Protein AF-A0A8T5M086-F1 (afdb_monomer)

Mean predicted aligned error: 4.1 Å

pLDDT: mean 91.55, std 8.74, range [46.62, 98.12]

Radius of gyration: 17.11 Å; Cα contacts (8 Å, |Δi|>4): 278; chains: 1; bounding box: 43×37×46 Å

Sequence (209 aa):
MIREVKPTKDALKTWVTNIVRHSSHFHYFLHNLGYGSRDTEFPHDMVGPGNKLTWENASRFALQYLDPKPDFMTYIFPAVEDHRQQHHHRMWNNPDPAFKTRPVPGATEQDMLGGALDANISLLENRAYQGGNHSYEQVLAVVDTNPAHKQHWMRRVVSDMRVLEQPRLEAITLEHIPNIGFEPEIHSHMITRVKEVVREFQGKGYQII

Foldseek 3Di:
DPPDDWAALVLLQVQLLVVLLLLLQLQQLCFVVVAQPPQPQASPLLGDWLRCLPPQQSGQNSVCVVDVDPVSCVSNVVSVVRNCPGPLNQQAVDADPVDQLATHPPRDPRSLLSNLSSVLSVQCAQDVVNVGHDDLVRQLVVLVVDGNNNNVNNVVNSVSVVVDDRFPSVQGGLVDHDNRHGDVVSVVVSNVSSVVSCVVVVVVVRNSD

Structure (mmCIF, N/CA/C/O backbone):
data_AF-A0A8T5M086-F1
#
_entry.id   AF-A0A8T5M086-F1
#
loop_
_atom_site.group_PDB
_atom_site.id
_atom_site.type_symbol
_atom_site.label_atom_id
_atom_site.label_alt_id
_atom_site.label_comp_id
_atom_site.label_asym_id
_atom_site.label_entity_id
_atom_site.label_seq_id
_atom_site.pdbx_PDB_ins_code
_atom_site.Cartn_x
_atom_site.Cartn_y
_atom_site.Cartn_z
_atom_site.occupancy
_atom_site.B_iso_or_equiv
_atom_site.auth_seq_id
_atom_site.auth_comp_id
_atom_site.auth_asym_id
_atom_site.auth_atom_id
_atom_site.pdbx_PDB_model_num
ATOM 1 N N . MET A 1 1 ? -27.276 19.487 2.779 1.00 46.62 1 MET A N 1
ATOM 2 C CA . MET A 1 1 ? -26.355 19.079 3.862 1.00 46.62 1 MET A CA 1
ATOM 3 C C . MET A 1 1 ? -26.064 17.602 3.692 1.00 46.62 1 MET A C 1
ATOM 5 O O . MET A 1 1 ? -26.997 16.814 3.772 1.00 46.62 1 MET A O 1
ATOM 9 N N . ILE A 1 2 ? -24.819 17.234 3.395 1.00 55.16 2 ILE A N 1
ATOM 10 C CA . ILE A 1 2 ? -24.406 15.826 3.395 1.00 55.16 2 ILE A CA 1
ATOM 11 C C . ILE A 1 2 ? -24.294 15.413 4.864 1.00 55.16 2 ILE A C 1
ATOM 13 O O . ILE A 1 2 ? -23.611 16.080 5.637 1.00 55.16 2 ILE A O 1
ATOM 17 N N . ARG A 1 3 ? -25.026 14.371 5.269 1.00 63.97 3 ARG A N 1
ATOM 18 C CA . ARG A 1 3 ? -24.950 13.821 6.627 1.00 63.97 3 ARG A CA 1
ATOM 19 C C . ARG A 1 3 ? -23.520 1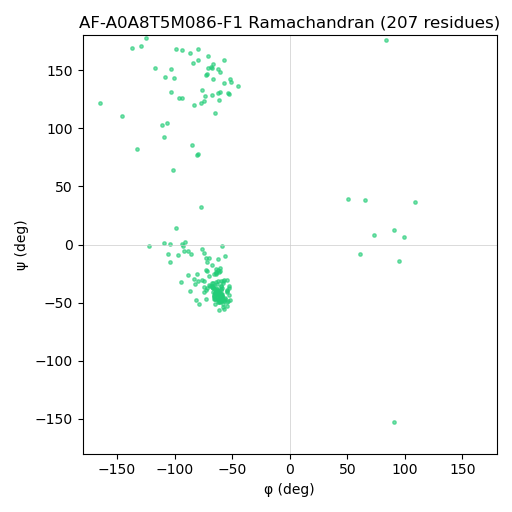3.338 6.871 1.00 63.97 3 ARG A C 1
ATOM 21 O O . ARG A 1 3 ? -22.969 12.636 6.027 1.00 63.97 3 ARG A O 1
ATOM 28 N N . GLU A 1 4 ? -22.929 13.724 7.998 1.00 75.50 4 GLU A N 1
ATOM 29 C CA . GLU A 1 4 ? -21.598 13.258 8.386 1.00 75.50 4 GLU A CA 1
ATOM 30 C C . GLU A 1 4 ? -21.655 11.740 8.626 1.00 75.50 4 GLU A C 1
ATOM 32 O O . GLU A 1 4 ? -22.345 11.271 9.535 1.00 75.50 4 GLU A O 1
ATOM 37 N N . VAL A 1 5 ? -20.979 10.971 7.771 1.00 86.38 5 VAL A N 1
ATOM 38 C CA . VAL A 1 5 ? -20.837 9.518 7.914 1.00 86.38 5 VAL A CA 1
ATOM 39 C C . VAL A 1 5 ? -19.541 9.257 8.670 1.00 86.38 5 VAL A C 1
ATOM 41 O O . VAL A 1 5 ? -18.486 9.753 8.279 1.00 86.38 5 VAL A O 1
ATOM 44 N N . LYS A 1 6 ? -19.621 8.493 9.761 1.00 91.00 6 LYS A N 1
ATOM 45 C CA . LYS A 1 6 ? -18.470 8.139 10.599 1.00 91.00 6 LYS A CA 1
ATOM 46 C C . LYS A 1 6 ? -18.122 6.665 10.414 1.00 91.00 6 LYS A C 1
ATOM 48 O O . LYS A 1 6 ? -19.044 5.859 10.264 1.00 91.00 6 LYS A O 1
ATOM 53 N N . PRO A 1 7 ? -16.831 6.297 10.434 1.00 93.31 7 PRO A N 1
ATOM 54 C CA . PRO A 1 7 ? -16.444 4.897 10.392 1.00 93.31 7 PRO A CA 1
ATOM 55 C C . PRO A 1 7 ? -16.893 4.185 11.670 1.00 93.31 7 PRO A C 1
ATOM 57 O O . PRO A 1 7 ? -17.052 4.802 12.721 1.00 93.31 7 PRO A O 1
ATOM 60 N N . THR A 1 8 ? -17.075 2.871 11.599 1.00 95.19 8 THR A N 1
ATOM 61 C CA . THR A 1 8 ? -17.226 2.034 12.794 1.00 95.19 8 THR A CA 1
ATOM 62 C C . THR A 1 8 ? -15.851 1.608 13.311 1.00 95.19 8 THR A C 1
ATOM 64 O O . THR A 1 8 ? -14.846 1.682 12.598 1.00 95.19 8 THR A O 1
ATOM 67 N N . LYS A 1 9 ? -15.803 1.109 14.552 1.00 96.44 9 LYS A N 1
ATOM 68 C CA . LYS A 1 9 ? -14.609 0.460 15.115 1.00 96.44 9 LYS A CA 1
ATOM 69 C C . LYS A 1 9 ? -14.087 -0.648 14.193 1.00 96.44 9 LYS A C 1
ATOM 71 O O . LYS A 1 9 ? -12.896 -0.677 13.900 1.00 96.44 9 LYS A O 1
ATOM 76 N N . ASP A 1 10 ? -14.970 -1.520 13.714 1.00 96.25 10 ASP A N 1
ATOM 77 C CA . ASP A 1 10 ? -14.581 -2.673 12.895 1.00 96.25 10 ASP A CA 1
ATOM 78 C C . ASP A 1 10 ? -14.084 -2.254 11.511 1.00 96.25 10 ASP A C 1
ATOM 80 O O . ASP A 1 10 ? -13.119 -2.824 11.001 1.00 96.25 10 ASP A O 1
ATOM 84 N N . ALA A 1 11 ? -14.671 -1.205 10.931 1.00 94.75 11 ALA A N 1
ATOM 85 C CA . ALA A 1 11 ? -14.207 -0.629 9.676 1.00 94.75 11 ALA A CA 1
ATOM 86 C C . ALA A 1 11 ? -12.796 -0.031 9.808 1.00 94.75 11 ALA A C 1
ATOM 88 O O . ALA A 1 11 ? -11.944 -0.268 8.951 1.00 94.75 11 ALA A O 1
ATOM 89 N N . LEU A 1 12 ? -12.514 0.691 10.901 1.00 96.88 12 LEU A N 1
ATOM 90 C CA . LEU A 1 12 ? -11.166 1.193 11.194 1.00 96.88 12 LEU A CA 1
ATOM 91 C C . LEU A 1 12 ? -10.183 0.051 11.458 1.00 96.88 12 LEU A C 1
ATOM 93 O O . LEU A 1 12 ? -9.093 0.057 10.893 1.00 96.88 12 LEU A O 1
ATOM 97 N N . LYS A 1 13 ? -10.563 -0.948 12.265 1.00 97.50 13 LYS A N 1
ATOM 98 C CA . LYS A 1 13 ? -9.731 -2.134 12.522 1.00 97.50 13 LYS A CA 1
ATOM 99 C C . LYS A 1 13 ? -9.362 -2.835 11.214 1.00 97.50 13 LYS A C 1
ATOM 101 O O . LYS A 1 13 ? -8.192 -3.150 10.995 1.00 97.50 13 LYS A O 1
ATOM 106 N N . THR A 1 14 ? -10.344 -3.032 10.338 1.00 95.31 14 THR A N 1
ATOM 107 C CA . THR A 1 14 ? -10.159 -3.645 9.016 1.00 95.31 14 THR A CA 1
ATOM 108 C C . THR A 1 14 ? -9.231 -2.803 8.147 1.00 95.31 14 THR A C 1
ATOM 110 O O . THR A 1 14 ? -8.278 -3.338 7.587 1.00 95.31 14 THR A O 1
ATOM 113 N N . TRP A 1 15 ? -9.446 -1.483 8.089 1.00 95.56 15 TRP A N 1
ATOM 114 C CA . TRP A 1 15 ? -8.575 -0.574 7.345 1.00 95.56 15 TRP A CA 1
ATOM 115 C C . TRP A 1 15 ? -7.121 -0.655 7.815 1.00 95.56 15 TRP A C 1
ATOM 117 O O . TRP A 1 15 ? -6.245 -0.956 7.010 1.00 95.56 15 TRP A O 1
ATOM 127 N N . VAL A 1 16 ? -6.863 -0.456 9.113 1.00 97.62 16 VAL A N 1
ATOM 128 C CA . VAL A 1 16 ? -5.496 -0.471 9.658 1.00 97.62 16 VAL A CA 1
ATOM 129 C C . VAL A 1 16 ? -4.841 -1.833 9.424 1.00 97.62 16 VAL A C 1
ATOM 131 O O . VAL A 1 16 ? -3.698 -1.882 8.983 1.00 97.62 16 VAL A O 1
ATOM 134 N N . THR A 1 17 ? -5.567 -2.936 9.630 1.00 97.50 17 THR A N 1
ATOM 135 C CA . THR A 1 17 ? -5.039 -4.289 9.374 1.00 97.50 17 THR A CA 1
ATOM 136 C C . THR A 1 17 ? -4.626 -4.459 7.912 1.00 97.50 17 THR A C 1
ATOM 138 O O . THR A 1 17 ? -3.545 -4.978 7.636 1.00 97.50 17 THR A O 1
ATOM 141 N N . ASN A 1 18 ? -5.453 -3.993 6.973 1.00 95.88 18 ASN A N 1
ATOM 142 C CA . ASN A 1 18 ? -5.162 -4.098 5.546 1.00 95.88 18 ASN A CA 1
ATOM 143 C C . ASN A 1 18 ? -3.962 -3.236 5.137 1.00 95.88 18 ASN A C 1
ATOM 145 O O . ASN A 1 18 ? -3.148 -3.699 4.346 1.00 95.88 18 ASN A O 1
ATOM 149 N N . ILE A 1 19 ? -3.788 -2.044 5.716 1.00 97.00 19 ILE A N 1
ATOM 150 C CA . ILE A 1 19 ? -2.598 -1.218 5.454 1.00 97.00 19 ILE A CA 1
ATOM 151 C C . ILE A 1 19 ? -1.327 -1.860 6.005 1.00 97.00 19 ILE A C 1
ATOM 153 O O . ILE A 1 19 ? -0.309 -1.865 5.320 1.00 97.00 19 ILE A O 1
ATOM 157 N N . VAL A 1 20 ? -1.374 -2.454 7.200 1.00 97.75 20 VAL A N 1
ATOM 158 C CA . VAL A 1 20 ? -0.215 -3.171 7.754 1.00 97.75 20 VAL A CA 1
ATOM 159 C C . VAL A 1 20 ? 0.151 -4.361 6.869 1.00 97.75 20 VAL A C 1
ATOM 161 O O . VAL A 1 20 ? 1.321 -4.523 6.536 1.00 97.75 20 VAL A O 1
ATOM 164 N N . ARG A 1 21 ? -0.835 -5.160 6.441 1.00 97.44 21 ARG A N 1
ATOM 165 C CA . ARG A 1 21 ? -0.612 -6.284 5.517 1.00 97.44 21 ARG A CA 1
ATOM 166 C C . ARG A 1 21 ? -0.000 -5.825 4.205 1.00 97.44 21 ARG A C 1
ATOM 168 O O . ARG A 1 21 ? 0.998 -6.396 3.787 1.00 97.44 21 ARG A O 1
ATOM 175 N N . HIS A 1 22 ? -0.560 -4.776 3.616 1.00 96.81 22 HIS A N 1
ATOM 176 C CA . HIS A 1 22 ? -0.083 -4.225 2.360 1.00 96.81 22 HIS A CA 1
ATOM 177 C C . HIS A 1 22 ? 1.351 -3.710 2.458 1.00 96.81 22 HIS A C 1
ATOM 179 O O . HIS A 1 22 ? 2.213 -4.099 1.676 1.00 96.81 22 HIS A O 1
ATOM 185 N N . SER A 1 23 ? 1.636 -2.904 3.479 1.00 97.00 23 SER A N 1
ATOM 186 C CA . SER A 1 23 ? 2.976 -2.374 3.723 1.00 97.00 23 SER A CA 1
ATOM 187 C C . SER A 1 23 ? 3.981 -3.500 4.014 1.00 97.00 23 SER A C 1
ATOM 189 O O . SER A 1 23 ? 5.090 -3.487 3.491 1.00 97.00 23 SER A O 1
ATOM 191 N N . SER A 1 24 ? 3.584 -4.544 4.754 1.00 97.56 24 SER A N 1
ATOM 192 C CA . SER A 1 24 ? 4.419 -5.736 4.967 1.00 97.56 24 SER A CA 1
ATOM 193 C C . SER A 1 24 ? 4.668 -6.515 3.671 1.00 97.56 24 SER A C 1
ATOM 195 O O . SER A 1 24 ? 5.794 -6.944 3.433 1.00 97.56 24 SER A O 1
ATOM 197 N N . HIS A 1 25 ? 3.651 -6.688 2.819 1.00 97.12 25 HIS A N 1
ATOM 198 C CA . HIS A 1 25 ? 3.780 -7.368 1.524 1.00 97.12 25 HIS A CA 1
ATOM 199 C C . HIS A 1 25 ? 4.713 -6.603 0.587 1.00 97.12 25 HIS A C 1
ATOM 201 O O . HIS A 1 25 ? 5.583 -7.205 -0.043 1.00 97.12 25 HIS A O 1
ATOM 207 N N . PHE A 1 26 ? 4.572 -5.276 0.560 1.00 96.50 26 PHE A N 1
ATOM 208 C CA . PHE A 1 26 ? 5.444 -4.372 -0.179 1.00 96.50 26 PHE A CA 1
ATOM 209 C C . PHE A 1 26 ? 6.892 -4.519 0.268 1.00 96.50 26 PHE A C 1
ATOM 211 O O . PHE A 1 26 ? 7.750 -4.825 -0.555 1.00 96.50 26 PHE A O 1
ATOM 218 N N . HIS A 1 27 ? 7.156 -4.404 1.569 1.00 96.19 27 HIS A N 1
ATOM 219 C CA . HIS A 1 27 ? 8.508 -4.505 2.121 1.00 96.19 27 HIS A CA 1
ATOM 220 C C . HIS A 1 27 ? 9.141 -5.881 1.965 1.00 96.19 27 HIS A C 1
ATOM 222 O O . HIS A 1 27 ? 10.334 -5.968 1.688 1.00 96.19 27 HIS A O 1
ATOM 228 N N . TYR A 1 28 ? 8.352 -6.954 2.064 1.00 97.19 28 TYR A N 1
ATOM 229 C CA . TYR A 1 28 ? 8.823 -8.301 1.752 1.00 97.19 28 TYR A CA 1
ATOM 230 C C . TYR A 1 28 ? 9.421 -8.365 0.343 1.00 97.19 28 TYR A C 1
ATOM 232 O O . TYR A 1 28 ? 10.565 -8.786 0.171 1.00 97.19 28 TYR A O 1
ATOM 240 N N . PHE A 1 29 ? 8.686 -7.912 -0.672 1.00 97.19 29 PHE A N 1
ATOM 241 C CA . PHE A 1 29 ? 9.194 -7.945 -2.040 1.00 97.19 29 PHE A CA 1
ATOM 242 C C . PHE A 1 29 ? 10.282 -6.917 -2.303 1.00 97.19 29 PHE A C 1
ATOM 244 O O . PHE A 1 29 ? 11.243 -7.232 -2.997 1.00 97.19 29 PHE A O 1
ATOM 251 N N . LEU A 1 30 ? 10.152 -5.715 -1.745 1.00 95.12 30 LEU A N 1
ATOM 252 C CA . LEU A 1 30 ? 11.140 -4.654 -1.881 1.00 95.12 30 LEU A CA 1
ATOM 253 C C . LEU A 1 30 ? 12.526 -5.151 -1.450 1.00 95.12 30 LEU A C 1
ATOM 255 O O . LEU A 1 30 ? 13.486 -5.038 -2.213 1.00 95.12 30 LEU A O 1
ATOM 259 N N . HIS A 1 31 ? 12.582 -5.781 -0.272 1.00 94.81 31 HIS A N 1
ATOM 260 C CA . HIS A 1 31 ? 13.779 -6.393 0.290 1.00 94.81 31 HIS A CA 1
ATOM 261 C C . HIS A 1 31 ? 14.317 -7.521 -0.597 1.00 94.81 31 HIS A C 1
ATOM 263 O O . HIS A 1 31 ? 15.466 -7.483 -1.037 1.00 94.81 31 HIS A O 1
ATOM 269 N N . ASN A 1 32 ? 13.479 -8.519 -0.896 1.00 96.56 32 ASN A N 1
ATOM 270 C CA . ASN A 1 32 ? 13.921 -9.743 -1.571 1.00 96.56 32 ASN A CA 1
ATOM 271 C C . ASN A 1 32 ? 14.258 -9.538 -3.060 1.00 96.56 32 ASN A C 1
ATOM 273 O O . ASN A 1 32 ? 15.026 -10.317 -3.622 1.00 96.56 32 ASN A O 1
ATOM 277 N N . LEU A 1 33 ? 13.716 -8.498 -3.701 1.00 95.94 33 LEU A N 1
ATOM 278 C CA . LEU A 1 33 ? 14.007 -8.143 -5.095 1.00 95.94 33 LEU A CA 1
ATOM 279 C C . LEU A 1 33 ? 15.075 -7.047 -5.234 1.00 95.94 33 LEU A C 1
ATOM 281 O O . LEU A 1 33 ? 15.534 -6.784 -6.346 1.00 95.94 33 LEU A O 1
ATOM 285 N N . GLY A 1 34 ? 15.485 -6.406 -4.134 1.00 93.19 34 GLY A N 1
ATOM 286 C CA . GLY A 1 34 ? 16.456 -5.309 -4.158 1.00 93.19 34 GLY A CA 1
ATOM 287 C C . GLY A 1 34 ? 15.939 -4.062 -4.885 1.00 93.19 34 GLY A C 1
ATOM 288 O O . GLY A 1 34 ? 16.681 -3.417 -5.630 1.00 93.19 34 GLY A O 1
ATOM 289 N N . TYR A 1 35 ? 14.654 -3.749 -4.717 1.00 92.56 35 TYR A N 1
ATOM 290 C CA . TYR A 1 35 ? 13.988 -2.612 -5.355 1.00 92.56 35 TYR A CA 1
ATOM 291 C C . TYR A 1 35 ? 13.869 -1.401 -4.420 1.00 92.56 35 TYR A C 1
ATOM 293 O O . TYR A 1 35 ? 14.083 -1.496 -3.218 1.00 92.56 35 TYR A O 1
ATOM 301 N N . GLY A 1 36 ? 13.503 -0.250 -4.994 1.00 72.06 36 GLY A N 1
ATOM 302 C CA . GLY A 1 36 ? 13.046 0.963 -4.311 1.00 72.06 36 GLY A CA 1
ATOM 303 C C . GLY A 1 36 ? 13.942 1.459 -3.179 1.00 72.06 36 GLY A C 1
ATOM 304 O O . GLY A 1 36 ? 13.451 2.014 -2.202 1.00 72.06 36 GLY A O 1
ATOM 305 N N . SER A 1 37 ? 15.263 1.374 -3.359 1.00 75.12 37 SER A N 1
ATOM 306 C CA . SER A 1 37 ? 16.284 1.906 -2.437 1.00 75.12 37 SER A CA 1
ATOM 307 C C . SER A 1 37 ? 16.203 3.420 -2.169 1.00 75.12 37 SER A C 1
ATOM 309 O O . SER A 1 37 ? 17.022 3.970 -1.435 1.00 75.12 37 SER A O 1
ATOM 311 N N . ARG A 1 38 ? 15.248 4.110 -2.800 1.00 71.19 38 ARG A N 1
ATOM 312 C CA . ARG A 1 38 ? 15.038 5.557 -2.745 1.00 71.19 38 ARG A CA 1
ATOM 313 C C . ARG A 1 38 ? 13.662 5.970 -2.248 1.00 71.19 38 ARG A C 1
ATOM 315 O O . ARG A 1 38 ? 13.415 7.173 -2.193 1.00 71.19 38 ARG A O 1
ATOM 322 N N . ASP A 1 39 ? 12.777 5.030 -1.929 1.00 72.00 39 ASP A N 1
ATOM 323 C CA . ASP A 1 39 ? 11.556 5.424 -1.241 1.00 72.00 39 ASP A CA 1
ATOM 324 C C . ASP A 1 39 ? 11.961 6.039 0.110 1.00 72.00 39 ASP A C 1
ATOM 326 O O . ASP A 1 39 ? 12.851 5.553 0.797 1.00 72.00 39 ASP A O 1
ATOM 330 N N . THR A 1 40 ? 11.435 7.216 0.421 1.00 78.38 40 THR A N 1
ATOM 331 C CA . THR A 1 40 ? 11.769 7.947 1.652 1.00 78.38 40 THR A CA 1
ATOM 332 C C . THR A 1 40 ? 10.638 7.871 2.668 1.00 78.38 40 THR A C 1
ATOM 334 O O . THR A 1 40 ? 10.791 8.325 3.800 1.00 78.38 40 THR A O 1
ATOM 337 N N . GLU A 1 41 ? 9.487 7.328 2.272 1.00 86.56 41 GLU A N 1
ATOM 338 C CA . GLU A 1 41 ? 8.256 7.299 3.054 1.00 86.56 41 GLU A CA 1
ATOM 339 C C . GLU A 1 41 ? 8.082 5.912 3.690 1.00 86.56 41 GLU A C 1
ATOM 341 O O . GLU A 1 41 ? 7.142 5.176 3.404 1.00 86.56 41 GLU A O 1
ATOM 346 N N . PHE A 1 42 ? 9.013 5.559 4.586 1.00 85.69 42 PHE A N 1
ATOM 347 C CA . PHE A 1 42 ? 9.059 4.247 5.233 1.00 85.69 42 PHE A CA 1
ATOM 348 C C . PHE A 1 42 ? 8.547 4.223 6.684 1.00 85.69 42 PHE A C 1
ATOM 350 O O . PHE A 1 42 ? 9.029 4.997 7.514 1.00 85.69 42 PHE A O 1
ATOM 357 N N . PRO A 1 43 ? 7.659 3.276 7.047 1.00 93.06 43 PRO A N 1
ATOM 358 C CA . PRO A 1 43 ? 7.119 2.205 6.199 1.00 93.06 43 PRO A CA 1
ATOM 359 C C . PRO A 1 43 ? 6.103 2.690 5.148 1.00 93.06 43 PRO A C 1
ATOM 361 O O . PRO A 1 43 ? 5.319 3.595 5.444 1.00 93.06 43 PRO A O 1
ATOM 364 N N . HIS A 1 44 ? 6.096 2.045 3.966 1.00 94.81 44 HIS A N 1
ATOM 365 C CA . HIS A 1 44 ? 5.202 2.344 2.835 1.00 94.81 44 HIS A CA 1
ATOM 366 C C . HIS A 1 44 ? 3.762 2.542 3.302 1.00 94.81 44 HIS A C 1
ATOM 368 O O . HIS A 1 44 ? 3.287 1.779 4.147 1.00 94.81 44 HIS A O 1
ATOM 374 N N . ASP A 1 45 ? 3.089 3.568 2.779 1.00 94.69 45 ASP A N 1
ATOM 375 C CA . ASP A 1 45 ? 1.730 4.010 3.131 1.00 94.69 45 ASP A CA 1
ATOM 376 C C . ASP A 1 45 ? 1.475 4.452 4.586 1.00 94.69 45 ASP A C 1
ATOM 378 O O . ASP A 1 45 ? 0.390 4.962 4.888 1.00 94.69 45 ASP A O 1
ATOM 382 N N . MET A 1 46 ? 2.423 4.277 5.509 1.00 96.31 46 MET A N 1
ATOM 383 C CA . MET A 1 46 ? 2.199 4.468 6.951 1.00 96.31 46 MET A CA 1
ATOM 384 C C . MET A 1 46 ? 2.777 5.774 7.504 1.00 96.31 46 MET A C 1
ATOM 386 O O . MET A 1 46 ? 2.414 6.183 8.614 1.00 96.31 46 MET A O 1
ATOM 390 N N . VAL A 1 47 ? 3.661 6.427 6.746 1.00 93.81 47 VAL A N 1
ATOM 391 C CA . VAL A 1 47 ? 4.344 7.672 7.124 1.00 93.81 47 VAL A CA 1
ATOM 392 C C . VAL A 1 47 ? 4.395 8.670 5.967 1.00 93.81 47 VAL A C 1
ATOM 394 O O . VAL A 1 47 ? 4.097 8.339 4.823 1.00 93.81 47 VAL A O 1
ATOM 397 N N . GLY A 1 48 ? 4.797 9.901 6.278 1.00 91.62 48 GLY A N 1
ATOM 398 C CA . GLY A 1 48 ? 4.911 10.981 5.302 1.00 91.62 48 GLY A CA 1
ATOM 399 C C . GLY A 1 48 ? 3.583 11.700 5.029 1.00 91.62 48 GLY A C 1
ATOM 400 O O . GLY A 1 48 ? 2.539 11.341 5.594 1.00 91.62 48 GLY A O 1
ATOM 401 N N . PRO A 1 49 ? 3.617 12.759 4.204 1.00 91.12 49 PRO A N 1
ATOM 402 C CA . PRO A 1 49 ? 2.417 13.453 3.747 1.00 91.12 49 PRO A CA 1
ATOM 403 C C . PRO A 1 49 ? 1.460 12.482 3.048 1.00 91.12 49 PRO A C 1
ATOM 405 O O . PRO A 1 49 ? 1.901 11.609 2.309 1.00 91.12 49 PRO A O 1
ATOM 408 N N . GLY A 1 50 ? 0.154 12.602 3.285 1.00 91.94 50 GLY A N 1
ATOM 409 C CA . GLY A 1 50 ? -0.819 11.727 2.628 1.00 91.94 50 GLY A CA 1
ATOM 410 C C . GLY A 1 50 ? -0.858 10.280 3.129 1.00 91.94 50 GLY A C 1
ATOM 411 O O . GLY A 1 50 ? -1.540 9.453 2.526 1.00 91.94 50 GLY A O 1
ATOM 412 N N . ASN A 1 51 ? -0.156 9.930 4.214 1.00 95.00 51 ASN A N 1
ATOM 413 C CA . ASN A 1 51 ? -0.165 8.544 4.688 1.00 95.00 51 ASN A CA 1
ATOM 414 C C . ASN A 1 51 ? -1.575 8.069 5.072 1.00 95.00 51 ASN A C 1
ATOM 416 O O . ASN A 1 51 ? -2.419 8.834 5.552 1.00 95.00 51 ASN A O 1
ATOM 420 N N . LYS A 1 52 ? -1.825 6.775 4.879 1.00 96.25 52 LYS A N 1
ATOM 421 C CA . LYS A 1 52 ? -3.147 6.148 5.019 1.00 96.25 52 LYS A CA 1
ATOM 422 C C . LYS A 1 52 ? -3.604 5.975 6.467 1.00 96.25 52 LYS A C 1
ATOM 424 O O . LYS A 1 52 ? -4.743 5.557 6.690 1.00 96.25 52 LYS A O 1
ATOM 429 N N . LEU A 1 53 ? -2.726 6.251 7.433 1.00 97.06 53 LEU A N 1
ATOM 430 C CA . LEU A 1 53 ? -2.948 5.999 8.855 1.00 97.06 53 LEU A CA 1
ATOM 431 C C . LEU A 1 53 ? -3.144 7.267 9.695 1.00 97.06 53 LEU A C 1
ATOM 433 O O . LEU A 1 53 ? -3.341 7.148 10.902 1.00 97.06 53 LEU A O 1
ATOM 437 N N . THR A 1 54 ? -3.130 8.464 9.099 1.00 96.31 54 THR A N 1
ATOM 438 C CA . THR A 1 54 ? -3.640 9.661 9.789 1.00 96.31 54 THR A CA 1
ATOM 439 C C . THR A 1 54 ? -5.122 9.489 10.101 1.00 96.31 54 THR A C 1
ATOM 441 O O . THR A 1 54 ? -5.840 8.811 9.357 1.00 96.31 54 THR A O 1
ATOM 444 N N . TRP A 1 55 ? -5.613 10.113 11.174 1.00 96.25 55 TRP A N 1
ATOM 445 C CA . TRP A 1 55 ? -7.045 10.110 11.469 1.00 96.25 55 TRP A CA 1
ATOM 446 C C . TRP A 1 55 ? -7.886 10.585 10.273 1.00 96.25 55 TRP A C 1
ATOM 448 O O . TRP A 1 55 ? -8.896 9.962 9.934 1.00 96.25 55 TRP A O 1
ATOM 458 N N . GLU A 1 56 ? -7.464 11.654 9.597 1.00 94.81 56 GLU A N 1
ATOM 459 C CA . GLU A 1 56 ? -8.172 12.254 8.463 1.00 94.81 56 GLU A CA 1
ATOM 460 C C . GLU A 1 56 ? -8.332 11.271 7.297 1.00 94.81 56 GLU A C 1
ATOM 462 O O . GLU A 1 56 ? -9.426 11.157 6.736 1.00 94.81 56 GLU A O 1
ATOM 467 N N . ASN A 1 57 ? -7.276 10.528 6.960 1.00 95.88 57 ASN A N 1
ATOM 468 C CA . ASN A 1 57 ? -7.311 9.581 5.850 1.00 95.88 57 ASN A CA 1
ATOM 469 C C . ASN A 1 57 ? -7.947 8.257 6.259 1.00 95.88 57 ASN A C 1
ATOM 471 O O . ASN A 1 57 ? -8.853 7.777 5.577 1.00 95.88 57 ASN A O 1
ATOM 475 N N . ALA A 1 58 ? -7.544 7.686 7.393 1.00 96.56 58 ALA A N 1
ATOM 476 C CA . ALA A 1 58 ? -8.054 6.403 7.858 1.00 96.56 58 ALA A CA 1
ATOM 477 C C . ALA A 1 58 ? -9.562 6.438 8.124 1.00 96.56 58 ALA A C 1
ATOM 479 O O . ALA A 1 58 ? -10.270 5.504 7.745 1.00 96.56 58 ALA A O 1
ATOM 480 N N . SER A 1 59 ? -10.077 7.520 8.721 1.00 95.00 59 SER A N 1
ATOM 481 C CA . SER A 1 59 ? -11.513 7.645 8.998 1.00 95.00 59 SER A CA 1
ATOM 482 C C . SER A 1 59 ? -12.362 7.681 7.731 1.00 95.00 59 SER A C 1
ATOM 484 O O . SER A 1 59 ? -13.472 7.152 7.741 1.00 95.00 59 SER A O 1
ATOM 486 N N . ARG A 1 60 ? -11.831 8.241 6.637 1.00 92.88 60 ARG A N 1
ATOM 487 C CA . ARG A 1 60 ? -12.478 8.270 5.320 1.00 92.88 60 ARG A CA 1
ATOM 488 C C . ARG A 1 60 ? -12.336 6.942 4.599 1.00 92.88 60 ARG A C 1
ATOM 490 O O . ARG A 1 60 ? -13.337 6.375 4.181 1.00 92.88 60 ARG A O 1
ATOM 497 N N . PHE A 1 61 ? -11.121 6.413 4.491 1.00 92.62 61 PHE A N 1
ATOM 498 C CA . PHE A 1 61 ? -10.882 5.141 3.815 1.00 92.62 61 PHE A CA 1
ATOM 499 C C . PHE A 1 61 ? -11.637 3.979 4.462 1.00 92.62 61 PHE A C 1
ATOM 501 O O . PHE A 1 61 ? -12.133 3.111 3.746 1.00 92.62 61 PHE A O 1
ATOM 508 N N . ALA A 1 62 ? -11.786 3.970 5.788 1.00 93.38 62 ALA A N 1
ATOM 509 C CA . ALA A 1 62 ? -12.562 2.955 6.490 1.00 93.38 62 ALA A CA 1
ATOM 510 C C . ALA A 1 62 ? -14.048 2.937 6.082 1.00 93.38 62 ALA A C 1
ATOM 512 O O . ALA A 1 62 ? -14.688 1.892 6.178 1.00 93.38 62 ALA A O 1
ATOM 513 N N . LEU A 1 63 ? -14.607 4.040 5.569 1.00 90.75 63 LEU A N 1
ATOM 514 C CA . LEU A 1 63 ? -16.013 4.094 5.146 1.00 90.75 63 LEU A CA 1
ATOM 515 C C . LEU A 1 63 ? -16.340 3.100 4.025 1.00 90.75 63 LEU A C 1
ATOM 517 O O . LEU A 1 63 ? -17.493 2.689 3.915 1.00 90.75 63 LEU A O 1
ATOM 521 N N . GLN A 1 64 ? -15.342 2.653 3.253 1.00 86.75 64 GLN A N 1
ATOM 522 C CA . GLN A 1 64 ? -15.534 1.640 2.210 1.00 86.75 64 GLN A CA 1
ATOM 523 C C . GLN A 1 64 ? -16.048 0.290 2.751 1.00 86.75 64 GLN A C 1
ATOM 525 O O . GLN A 1 64 ? -16.596 -0.501 1.990 1.00 86.75 64 GLN A O 1
ATOM 530 N N . TYR A 1 65 ? -15.884 0.024 4.053 1.00 88.31 65 TYR A N 1
ATOM 531 C CA . TYR A 1 65 ? -16.323 -1.218 4.700 1.00 88.31 65 TYR A CA 1
ATOM 532 C C . TYR A 1 65 ? -17.732 -1.139 5.307 1.00 88.31 65 TYR A C 1
ATOM 534 O O . TYR A 1 65 ? -18.192 -2.121 5.883 1.00 88.31 65 TYR A O 1
ATOM 542 N N . LEU A 1 66 ? -18.416 0.009 5.228 1.00 84.69 66 LEU A N 1
ATOM 543 C CA . LEU A 1 66 ? -19.754 0.173 5.808 1.00 84.69 66 LEU A CA 1
ATOM 544 C C . LEU A 1 66 ? -20.878 -0.267 4.861 1.00 84.69 66 LEU A C 1
ATOM 546 O O . LEU A 1 66 ? -21.853 -0.854 5.322 1.00 84.69 66 LEU A O 1
ATOM 550 N N . ASP A 1 67 ? -20.759 0.028 3.563 1.00 71.12 67 ASP A N 1
ATOM 551 C CA . ASP A 1 67 ? -21.715 -0.359 2.515 1.00 71.12 67 ASP A CA 1
ATOM 552 C C . ASP A 1 67 ? -21.033 -0.158 1.137 1.00 71.12 67 ASP A C 1
ATOM 554 O O . ASP A 1 67 ? -20.579 0.948 0.851 1.00 71.12 67 ASP A O 1
ATOM 558 N N . PRO A 1 68 ? -20.895 -1.176 0.270 1.00 60.19 68 PRO A N 1
ATOM 559 C CA . PRO A 1 68 ? -20.094 -1.101 -0.962 1.00 60.19 68 PRO A CA 1
ATOM 560 C C . PRO A 1 68 ? -20.777 -0.338 -2.118 1.00 60.19 68 PRO A C 1
ATOM 562 O O . PRO A 1 68 ? -20.597 -0.677 -3.289 1.00 60.19 68 PRO A O 1
ATOM 565 N N . LYS A 1 69 ? -21.597 0.683 -1.836 1.00 63.34 69 LYS A N 1
ATOM 566 C CA . LYS A 1 69 ? -22.331 1.408 -2.888 1.00 63.34 69 LYS A CA 1
ATOM 567 C C . LYS A 1 69 ? -21.401 2.301 -3.730 1.00 63.34 69 LYS A C 1
ATOM 569 O O . LYS A 1 69 ? -20.478 2.902 -3.182 1.00 63.34 69 LYS A O 1
ATOM 574 N N . PRO A 1 70 ? -21.681 2.484 -5.035 1.00 58.12 70 PRO A N 1
ATOM 575 C CA . PRO A 1 70 ? -20.866 3.317 -5.931 1.00 58.12 70 PRO A CA 1
ATOM 576 C C . PRO A 1 70 ? -20.639 4.761 -5.446 1.00 58.12 70 PRO A C 1
ATOM 578 O O . PRO A 1 70 ? -19.576 5.337 -5.677 1.00 58.12 70 PRO A O 1
ATOM 581 N N . ASP A 1 71 ? -21.597 5.327 -4.707 1.00 65.38 71 ASP A N 1
ATOM 582 C CA . ASP A 1 71 ? -21.537 6.711 -4.218 1.00 65.38 71 ASP A CA 1
ATOM 583 C C . ASP A 1 71 ? -20.530 6.919 -3.069 1.00 65.38 71 ASP A C 1
ATOM 585 O O . ASP A 1 71 ? -20.182 8.062 -2.754 1.00 65.38 71 ASP A O 1
ATOM 589 N N . PHE A 1 72 ? -19.993 5.842 -2.472 1.00 68.50 72 PHE A N 1
ATOM 590 C CA . PHE A 1 72 ? -18.978 5.936 -1.414 1.00 68.50 72 PHE A CA 1
ATOM 591 C C . PHE A 1 72 ? -17.665 6.554 -1.887 1.00 68.50 72 PHE A C 1
ATOM 593 O O . PHE A 1 72 ? -16.931 7.124 -1.074 1.00 68.50 72 PHE A O 1
ATOM 600 N N . MET A 1 73 ? -17.410 6.535 -3.200 1.00 74.19 73 MET A N 1
ATOM 601 C CA . MET A 1 73 ? -16.264 7.216 -3.797 1.00 74.19 73 MET A CA 1
ATOM 602 C C . MET A 1 73 ? -16.197 8.686 -3.377 1.00 74.19 73 MET A C 1
ATOM 604 O O . MET A 1 73 ? -15.118 9.180 -3.077 1.00 74.19 73 MET A O 1
ATOM 608 N N . THR A 1 74 ? -17.338 9.369 -3.256 1.00 83.00 74 THR A N 1
ATOM 609 C CA . THR A 1 74 ? -17.384 10.785 -2.852 1.00 83.00 74 THR A CA 1
ATOM 610 C C . THR A 1 74 ? -16.831 11.044 -1.447 1.00 83.00 74 THR A C 1
ATOM 612 O O . THR A 1 74 ? -16.231 12.092 -1.213 1.00 83.00 74 THR A O 1
ATOM 615 N N . TYR A 1 75 ? -16.971 10.086 -0.525 1.00 83.62 75 TYR A N 1
ATOM 616 C CA . TYR A 1 75 ? -16.471 10.204 0.847 1.00 83.62 75 TYR A CA 1
ATOM 617 C C . TYR A 1 75 ? -14.985 9.857 0.967 1.00 83.62 75 TYR A C 1
ATOM 619 O O . TYR A 1 75 ? -14.280 10.454 1.783 1.00 83.62 75 TYR A O 1
ATOM 627 N N . ILE A 1 76 ? -14.503 8.907 0.160 1.00 87.44 76 ILE A N 1
ATOM 628 C CA . ILE A 1 76 ? -13.107 8.449 0.217 1.00 87.44 76 ILE A CA 1
ATOM 629 C C . ILE A 1 76 ? -12.181 9.277 -0.678 1.00 87.44 76 ILE A C 1
ATOM 631 O O . ILE A 1 76 ? -10.993 9.382 -0.384 1.00 87.44 76 ILE A O 1
ATOM 635 N N . PHE A 1 77 ? -12.706 9.882 -1.750 1.00 88.81 77 PHE A N 1
ATOM 636 C CA . PHE A 1 77 ? -11.909 10.569 -2.769 1.00 88.81 77 PHE A CA 1
ATOM 637 C C . PHE A 1 77 ? -10.969 11.639 -2.198 1.00 88.81 77 PHE A C 1
ATOM 639 O O . PHE A 1 77 ? -9.807 11.653 -2.591 1.00 88.81 77 PHE A O 1
ATOM 646 N N . PRO A 1 78 ? -11.370 12.466 -1.215 1.00 91.50 78 PRO A N 1
ATOM 647 C CA . PRO A 1 78 ? -10.437 13.407 -0.604 1.00 91.50 78 PRO A CA 1
ATOM 648 C C . PRO A 1 78 ? -9.210 12.745 0.046 1.00 91.50 78 PRO A C 1
ATOM 650 O O . PRO A 1 78 ? -8.118 13.291 -0.044 1.00 91.50 78 PRO A O 1
ATOM 653 N N . ALA A 1 79 ? -9.367 11.575 0.678 1.00 93.00 79 ALA A N 1
ATOM 654 C CA . ALA A 1 79 ? -8.241 10.826 1.246 1.00 93.00 79 ALA A CA 1
ATOM 655 C C . ALA A 1 79 ? -7.397 10.142 0.156 1.00 93.00 79 ALA A C 1
ATOM 657 O O . ALA A 1 79 ? -6.183 10.024 0.293 1.00 93.00 79 ALA A O 1
ATOM 658 N N . VAL A 1 80 ? -8.023 9.730 -0.953 1.00 91.12 80 VAL A N 1
ATOM 659 C CA . VAL A 1 80 ? -7.314 9.226 -2.142 1.00 91.12 80 VAL A CA 1
ATOM 660 C C . VAL A 1 80 ? -6.420 10.311 -2.741 1.00 91.12 80 VAL A C 1
ATOM 662 O O . VAL A 1 80 ? -5.260 10.040 -3.038 1.00 91.12 80 VAL A O 1
ATOM 665 N N . GLU A 1 81 ? -6.934 11.528 -2.913 1.00 93.75 81 GLU A N 1
ATOM 666 C CA . GLU A 1 81 ? -6.172 12.648 -3.480 1.00 93.75 81 GLU A CA 1
ATOM 667 C C . GLU A 1 81 ? -5.026 13.100 -2.574 1.00 93.75 81 GLU A C 1
ATOM 669 O O . GLU A 1 81 ? -3.947 13.421 -3.075 1.00 93.75 81 GLU A O 1
ATOM 674 N N . ASP A 1 82 ? -5.237 13.076 -1.256 1.00 94.56 82 ASP A N 1
ATOM 675 C CA . ASP A 1 82 ? -4.179 13.339 -0.280 1.00 94.56 82 ASP A CA 1
ATOM 676 C C . ASP A 1 82 ? -3.088 12.260 -0.348 1.00 94.56 82 ASP A C 1
ATOM 678 O O . ASP A 1 82 ? -1.907 12.566 -0.489 1.00 94.56 82 ASP A O 1
ATOM 682 N N . HIS A 1 83 ? -3.473 10.982 -0.383 1.00 94.12 83 HIS A N 1
ATOM 683 C CA . HIS A 1 83 ? -2.529 9.872 -0.518 1.00 94.12 83 HIS A CA 1
ATOM 684 C C . HIS A 1 83 ? -1.751 9.885 -1.845 1.00 94.12 83 HIS A C 1
ATOM 686 O O . HIS A 1 83 ? -0.559 9.579 -1.872 1.00 94.12 83 HIS A O 1
ATOM 692 N N . ARG A 1 84 ? -2.368 10.334 -2.945 1.00 92.88 84 ARG A N 1
ATOM 693 C CA . ARG A 1 84 ? -1.689 10.524 -4.243 1.00 92.88 84 ARG A CA 1
ATOM 694 C C . ARG A 1 84 ? -0.564 11.560 -4.205 1.00 92.88 84 ARG A C 1
ATOM 696 O O . ARG A 1 84 ? 0.222 11.617 -5.151 1.00 92.88 84 ARG A O 1
ATOM 703 N N . GLN A 1 85 ? -0.462 12.354 -3.137 1.00 90.69 85 GLN A N 1
ATOM 704 C CA . GLN A 1 85 ? 0.673 13.241 -2.915 1.00 90.69 85 GLN A CA 1
ATOM 705 C C . GLN A 1 85 ? 1.922 12.506 -2.428 1.00 90.69 85 GLN A C 1
ATOM 707 O O . GLN A 1 85 ? 2.951 13.155 -2.307 1.00 90.69 85 GLN A O 1
ATOM 712 N N . GLN A 1 86 ? 1.900 11.200 -2.167 1.00 89.81 86 GLN A N 1
ATOM 713 C CA . GLN A 1 86 ? 3.124 10.466 -1.841 1.00 89.81 86 GLN A CA 1
ATOM 714 C C . GLN A 1 86 ? 4.070 10.358 -3.041 1.00 89.81 86 GLN A C 1
ATOM 716 O O . GLN A 1 86 ? 3.662 10.424 -4.209 1.00 89.81 86 GLN A O 1
ATOM 721 N N . HIS A 1 87 ? 5.368 10.246 -2.757 1.00 89.94 87 HIS A N 1
ATOM 722 C CA . HIS A 1 87 ? 6.422 10.320 -3.771 1.00 89.94 87 HIS A CA 1
ATOM 723 C C . HIS A 1 87 ? 6.260 9.255 -4.853 1.00 89.94 87 HIS A C 1
ATOM 725 O O . HIS A 1 87 ? 6.265 9.591 -6.042 1.00 89.94 87 HIS A O 1
ATOM 731 N N . HIS A 1 88 ? 6.031 8.005 -4.450 1.00 89.88 88 HIS A N 1
ATOM 732 C CA . HIS A 1 88 ? 5.855 6.897 -5.385 1.00 89.88 88 HIS A CA 1
ATOM 733 C C . HIS A 1 88 ? 4.663 7.132 -6.328 1.00 89.88 88 HIS A C 1
ATOM 735 O O . HIS A 1 88 ? 4.796 6.914 -7.530 1.00 89.88 88 HIS A O 1
ATOM 741 N N . HIS A 1 89 ? 3.540 7.693 -5.852 1.00 92.44 89 HIS A N 1
ATOM 742 C CA . HIS A 1 89 ? 2.398 8.034 -6.716 1.00 92.44 89 HIS A CA 1
ATOM 743 C C . HIS A 1 89 ? 2.727 9.124 -7.726 1.00 92.44 89 HIS A C 1
ATOM 745 O O . HIS A 1 89 ? 2.326 9.013 -8.888 1.00 92.44 89 HIS A O 1
ATOM 751 N N . ARG A 1 90 ? 3.460 10.165 -7.316 1.00 90.44 90 ARG A N 1
ATOM 752 C CA . ARG A 1 90 ? 3.845 11.260 -8.218 1.00 90.44 90 ARG A CA 1
ATOM 753 C C . ARG A 1 90 ? 4.750 10.779 -9.347 1.00 90.44 90 ARG A C 1
ATOM 755 O O . ARG A 1 90 ? 4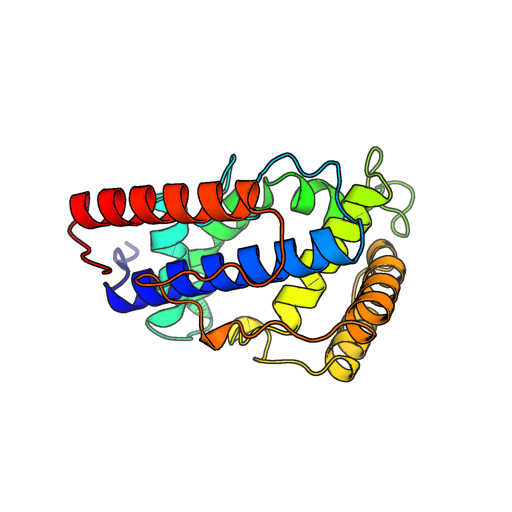.552 11.214 -10.482 1.00 90.44 90 ARG A O 1
ATOM 762 N N . MET A 1 91 ? 5.710 9.903 -9.046 1.00 91.81 91 MET A N 1
ATOM 763 C CA . MET A 1 91 ? 6.631 9.349 -10.045 1.00 91.81 91 MET A CA 1
ATOM 764 C C . MET A 1 91 ? 5.944 8.307 -10.937 1.00 91.81 91 MET A C 1
ATOM 766 O O . MET A 1 91 ? 6.124 8.314 -12.152 1.00 91.81 91 MET A O 1
ATOM 770 N N . TRP A 1 92 ? 5.107 7.448 -10.352 1.00 92.81 92 TRP A N 1
ATOM 771 C CA . TRP A 1 92 ? 4.439 6.347 -11.048 1.00 92.81 92 TRP A CA 1
ATOM 772 C C . TRP A 1 92 ? 3.309 6.799 -11.979 1.00 92.81 92 TRP A C 1
ATOM 774 O O . TRP A 1 92 ? 3.183 6.327 -13.115 1.00 92.81 92 TRP A O 1
ATOM 784 N N . ASN A 1 93 ? 2.426 7.682 -11.501 1.00 91.44 93 ASN A N 1
ATOM 785 C CA . ASN A 1 93 ? 1.166 7.963 -12.191 1.00 91.44 93 ASN A CA 1
ATOM 786 C C . ASN A 1 93 ? 1.304 8.931 -13.362 1.00 91.44 93 ASN A C 1
ATOM 788 O O . ASN A 1 93 ? 0.501 8.856 -14.294 1.00 91.44 93 ASN A O 1
ATOM 792 N N . ASN A 1 94 ? 2.322 9.787 -13.348 1.00 89.06 94 ASN A N 1
ATOM 793 C CA . ASN A 1 94 ? 2.492 10.822 -14.354 1.00 89.06 94 ASN A CA 1
ATOM 794 C C . ASN A 1 94 ? 3.446 10.352 -15.463 1.00 89.06 94 ASN A C 1
ATOM 796 O O . ASN A 1 94 ? 4.566 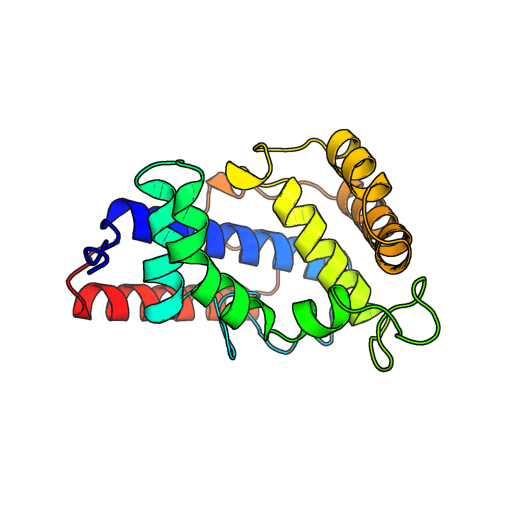9.931 -15.168 1.00 89.06 94 ASN A O 1
ATOM 800 N N . PRO A 1 95 ? 3.036 10.408 -16.740 1.00 91.38 95 PRO A N 1
ATOM 801 C CA . PRO A 1 95 ? 3.961 10.232 -17.846 1.00 91.38 95 PRO A CA 1
ATOM 802 C C . PRO A 1 95 ? 4.741 11.525 -18.121 1.00 91.38 95 PRO A C 1
ATOM 804 O O . PRO A 1 95 ? 4.363 12.610 -17.671 1.00 91.38 95 PRO A O 1
ATOM 807 N N . ASP A 1 96 ? 5.787 11.425 -18.936 1.00 90.00 96 ASP A N 1
ATOM 808 C CA . ASP A 1 96 ? 6.408 12.591 -19.557 1.00 90.00 96 ASP A CA 1
ATOM 809 C C . ASP A 1 96 ? 5.379 13.308 -20.460 1.00 90.00 96 ASP A C 1
ATOM 811 O O . ASP A 1 96 ? 4.816 12.680 -21.368 1.00 90.00 96 ASP A O 1
ATOM 815 N N . PRO A 1 97 ? 5.116 14.616 -20.250 1.00 89.12 97 PRO A N 1
ATOM 816 C CA . PRO A 1 97 ? 4.191 15.380 -21.086 1.00 89.12 97 PRO A CA 1
ATOM 817 C C . PRO A 1 97 ? 4.562 15.391 -22.577 1.00 89.12 97 PRO A C 1
ATOM 819 O O . PRO A 1 97 ? 3.667 15.416 -23.424 1.00 89.12 97 PRO A O 1
ATOM 822 N N . ALA A 1 98 ? 5.859 15.360 -22.904 1.00 90.31 98 ALA A N 1
ATOM 823 C CA . ALA A 1 98 ? 6.368 15.322 -24.274 1.00 90.31 98 ALA A CA 1
ATOM 824 C C . ALA A 1 98 ? 6.396 13.896 -24.848 1.00 90.31 98 ALA A C 1
ATOM 826 O O . ALA A 1 98 ? 6.223 13.707 -26.052 1.00 90.31 98 ALA A O 1
ATOM 827 N N . PHE A 1 99 ? 6.567 12.884 -23.993 1.00 90.38 99 PHE A N 1
ATOM 828 C CA . PHE A 1 99 ? 6.656 11.478 -24.387 1.00 90.38 99 PHE A CA 1
ATOM 829 C C . PHE A 1 99 ? 5.755 10.609 -23.509 1.00 90.38 99 PHE A C 1
ATOM 831 O O . PHE A 1 99 ? 6.229 9.938 -22.600 1.00 90.38 99 PHE A O 1
ATOM 838 N N . LYS A 1 100 ? 4.456 10.531 -23.826 1.00 87.06 100 LYS A N 1
ATOM 839 C CA . LYS A 1 100 ? 3.450 9.799 -23.021 1.00 87.06 100 LYS A CA 1
ATOM 840 C C . LYS A 1 100 ? 3.747 8.306 -22.770 1.00 87.06 100 LYS A C 1
ATOM 842 O O . LYS A 1 100 ? 3.052 7.662 -21.993 1.00 87.06 100 LYS A O 1
ATOM 847 N N . THR A 1 101 ? 4.743 7.741 -23.448 1.00 88.12 101 THR A N 1
ATOM 848 C CA . THR A 1 101 ? 5.238 6.368 -23.271 1.00 88.12 101 THR A CA 1
ATOM 849 C C . THR A 1 101 ? 6.415 6.266 -22.296 1.00 88.12 101 THR A C 1
ATOM 851 O O . THR A 1 101 ? 6.944 5.175 -22.103 1.00 88.12 101 THR A O 1
ATOM 854 N N . ARG A 1 102 ? 6.857 7.380 -21.705 1.00 88.94 102 ARG A N 1
ATOM 855 C CA . ARG A 1 102 ? 7.960 7.460 -20.744 1.00 88.94 102 ARG A CA 1
ATOM 856 C C . ARG A 1 102 ? 7.449 7.947 -19.382 1.00 88.94 102 ARG A C 1
ATOM 858 O O . ARG A 1 102 ? 6.452 8.669 -19.344 1.00 88.94 102 ARG A O 1
ATOM 865 N N . PRO A 1 103 ? 8.105 7.557 -18.278 1.00 90.62 103 PRO A N 1
ATOM 866 C CA . PRO A 1 103 ? 7.853 8.140 -16.960 1.00 90.62 103 PRO A CA 1
ATOM 867 C C . PRO A 1 103 ? 8.062 9.657 -16.938 1.00 90.62 103 PRO A C 1
ATOM 869 O O . PRO A 1 103 ? 8.797 10.180 -17.774 1.00 90.62 103 PRO A O 1
ATOM 872 N 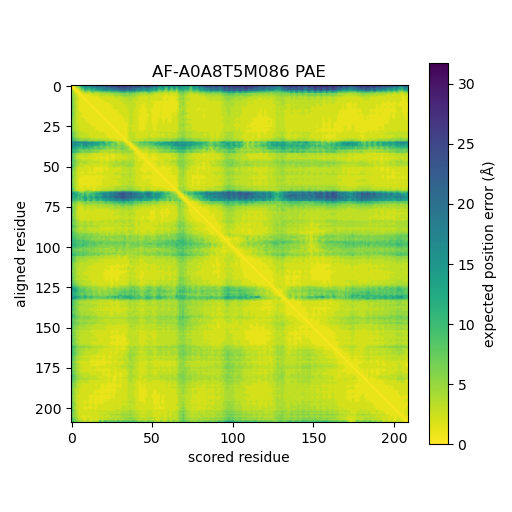N . VAL A 1 104 ? 7.465 10.351 -15.965 1.00 92.75 104 VAL A N 1
ATOM 873 C CA . VAL A 1 104 ? 7.691 11.788 -15.729 1.00 92.75 104 VAL A CA 1
ATOM 874 C C . VAL A 1 104 ? 9.194 12.117 -15.609 1.00 92.75 104 VAL A C 1
ATOM 876 O O . VAL A 1 104 ? 9.943 11.337 -15.011 1.00 92.75 104 VAL A O 1
ATOM 879 N N . PRO A 1 105 ? 9.669 13.265 -16.137 1.00 91.19 105 PRO A N 1
ATOM 880 C CA . PRO A 1 105 ? 11.059 13.677 -15.977 1.00 91.19 105 PRO A CA 1
ATOM 881 C C . PRO A 1 105 ? 11.497 13.677 -14.508 1.00 91.19 105 PRO A C 1
ATOM 883 O O . PRO A 1 105 ? 10.832 14.255 -13.651 1.00 91.19 105 PRO A O 1
ATOM 886 N N . GLY A 1 106 ? 12.632 13.034 -14.230 1.00 89.31 106 GLY A N 1
ATOM 887 C CA . GLY A 1 106 ? 13.173 12.883 -12.877 1.00 89.31 106 GLY A CA 1
ATOM 888 C C . GLY A 1 106 ? 12.799 11.574 -12.178 1.00 89.31 106 GLY A C 1
ATOM 889 O O . GLY A 1 106 ? 13.473 11.223 -11.212 1.00 89.31 106 GLY A O 1
ATOM 890 N N . ALA A 1 107 ? 11.815 10.820 -12.685 1.00 92.00 107 ALA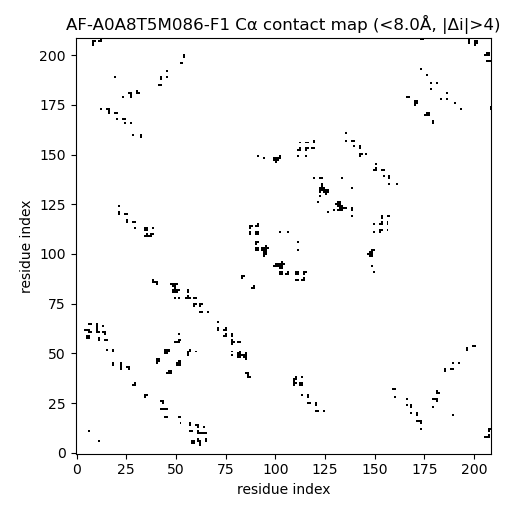 A N 1
ATOM 891 C CA . ALA A 1 107 ? 11.565 9.462 -12.211 1.00 92.00 107 ALA A CA 1
ATOM 892 C C . ALA A 1 107 ? 12.734 8.544 -12.594 1.00 92.00 107 ALA A C 1
ATOM 894 O O . ALA A 1 107 ? 13.159 8.488 -13.752 1.00 92.00 107 ALA A O 1
ATOM 895 N N . THR A 1 108 ? 13.261 7.820 -11.612 1.00 92.19 108 THR A N 1
ATOM 896 C CA . THR A 1 108 ? 14.320 6.830 -11.806 1.00 92.19 108 THR A CA 1
ATOM 897 C C . THR A 1 108 ? 13.746 5.434 -12.016 1.00 92.19 108 THR A C 1
ATOM 899 O O . THR A 1 108 ? 12.576 5.173 -11.750 1.00 92.19 108 THR A O 1
ATOM 902 N N . GLU A 1 109 ? 14.590 4.499 -12.451 1.00 93.12 109 GLU A N 1
ATOM 903 C CA . GLU A 1 109 ? 14.223 3.081 -12.519 1.00 93.12 109 GLU A CA 1
ATOM 904 C C . GLU A 1 109 ? 13.709 2.551 -11.170 1.00 93.12 109 GLU A C 1
ATOM 906 O O . GLU A 1 109 ? 12.710 1.841 -11.139 1.00 93.12 109 GLU A O 1
ATOM 911 N N . GLN A 1 110 ? 14.323 2.952 -10.052 1.00 93.62 110 GLN A N 1
ATOM 912 C CA . GLN A 1 110 ? 13.905 2.507 -8.719 1.00 93.62 110 GLN A CA 1
ATOM 913 C C . GLN A 1 110 ? 12.522 3.042 -8.328 1.00 93.62 110 GLN A C 1
ATOM 915 O O . GLN A 1 110 ? 11.739 2.307 -7.730 1.00 93.62 110 GLN A O 1
ATOM 920 N N . ASP A 1 111 ? 12.189 4.275 -8.725 1.00 93.31 111 ASP A N 1
ATOM 921 C CA . ASP A 1 111 ? 10.848 4.834 -8.510 1.00 93.31 111 ASP A CA 1
ATOM 922 C C . ASP A 1 111 ? 9.793 4.045 -9.300 1.00 93.31 111 ASP A C 1
ATOM 924 O O . ASP A 1 111 ? 8.706 3.756 -8.798 1.00 93.31 111 ASP A O 1
ATOM 928 N N . MET A 1 112 ? 10.126 3.648 -10.533 1.00 94.94 112 MET A N 1
ATOM 929 C CA . MET A 1 112 ? 9.218 2.882 -11.385 1.00 94.94 112 MET A CA 1
ATOM 930 C C . MET A 1 112 ? 9.040 1.439 -10.913 1.00 94.94 112 MET A C 1
ATOM 932 O O . MET A 1 112 ? 7.927 0.919 -10.985 1.00 94.94 112 MET A O 1
ATOM 936 N N . LEU A 1 113 ? 10.102 0.801 -10.415 1.00 95.56 113 LEU A N 1
ATOM 937 C CA . LEU A 1 113 ? 10.030 -0.535 -9.819 1.00 95.56 113 LEU A CA 1
ATOM 938 C C . LEU A 1 113 ? 9.191 -0.524 -8.537 1.00 95.56 113 LEU A C 1
ATOM 940 O O . LEU A 1 113 ? 8.315 -1.374 -8.394 1.00 95.56 113 LEU A O 1
ATOM 944 N N . GLY A 1 114 ? 9.387 0.466 -7.659 1.00 94.50 114 GLY A N 1
ATOM 945 C CA . GLY A 1 114 ? 8.567 0.647 -6.457 1.00 94.50 114 GLY A CA 1
ATOM 946 C C . GLY A 1 114 ? 7.088 0.876 -6.788 1.00 94.50 114 GLY A C 1
ATOM 947 O O . GLY A 1 114 ? 6.225 0.167 -6.280 1.00 94.50 114 GLY A O 1
ATOM 948 N N . GLY A 1 115 ? 6.781 1.789 -7.716 1.00 94.69 115 GLY A N 1
ATOM 949 C CA . GLY A 1 115 ? 5.398 2.040 -8.144 1.00 94.69 115 GLY A CA 1
ATOM 950 C C . GLY A 1 115 ? 4.730 0.835 -8.820 1.00 94.69 115 GLY A C 1
ATOM 951 O O . GLY A 1 115 ? 3.552 0.561 -8.588 1.00 94.69 115 GLY A O 1
ATOM 952 N N . ALA A 1 116 ? 5.476 0.075 -9.627 1.00 96.06 116 ALA A N 1
ATOM 953 C CA . ALA A 1 116 ? 4.982 -1.162 -10.226 1.00 96.06 116 ALA A CA 1
ATOM 954 C C . ALA A 1 116 ? 4.736 -2.256 -9.177 1.00 96.06 116 ALA A C 1
ATOM 956 O O . ALA A 1 116 ? 3.767 -3.006 -9.300 1.00 96.06 116 ALA A O 1
ATOM 957 N N . LEU A 1 117 ? 5.585 -2.333 -8.149 1.00 96.44 117 LEU A N 1
ATOM 958 C CA . LEU A 1 117 ? 5.425 -3.259 -7.035 1.00 96.44 117 LEU A CA 1
ATOM 959 C C . LEU A 1 117 ? 4.168 -2.953 -6.223 1.00 96.44 117 LEU A C 1
ATOM 961 O O . LEU A 1 117 ? 3.338 -3.844 -6.062 1.00 96.44 117 LEU A O 1
ATOM 965 N N . ASP A 1 118 ? 3.982 -1.699 -5.808 1.00 95.38 118 ASP A N 1
ATOM 966 C CA . ASP A 1 118 ? 2.775 -1.233 -5.111 1.00 95.38 118 ASP A CA 1
ATOM 967 C C . ASP A 1 118 ? 1.500 -1.566 -5.908 1.00 95.38 118 ASP A C 1
ATO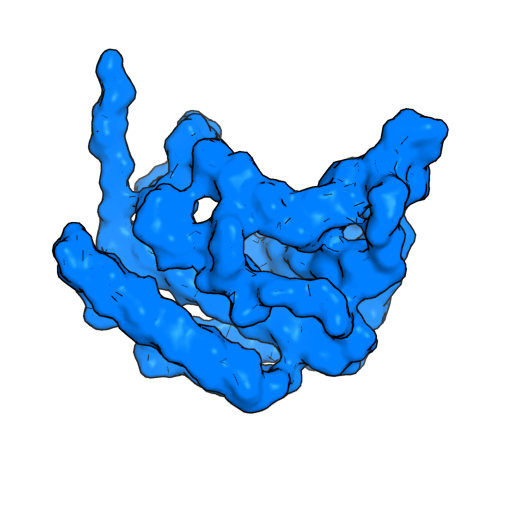M 969 O O . ASP A 1 118 ? 0.565 -2.198 -5.403 1.00 95.38 118 ASP A O 1
ATOM 973 N N . ALA A 1 119 ? 1.500 -1.237 -7.205 1.00 95.06 119 ALA A N 1
ATOM 974 C CA . ALA A 1 119 ? 0.371 -1.496 -8.089 1.00 95.06 119 ALA A CA 1
ATOM 975 C C . ALA A 1 119 ? 0.056 -2.997 -8.223 1.00 95.06 119 ALA A C 1
ATOM 977 O O . ALA A 1 119 ? -1.106 -3.387 -8.091 1.00 95.06 119 ALA A O 1
ATOM 978 N N . ASN A 1 120 ? 1.064 -3.841 -8.460 1.00 96.31 120 ASN A N 1
ATOM 979 C CA . ASN A 1 120 ? 0.875 -5.287 -8.605 1.00 96.31 120 ASN A CA 1
ATOM 980 C C . ASN A 1 120 ? 0.406 -5.935 -7.298 1.00 96.31 120 ASN A C 1
ATOM 982 O O . ASN A 1 120 ? -0.534 -6.726 -7.321 1.00 96.31 120 ASN A O 1
ATOM 986 N N . ILE A 1 121 ? 1.004 -5.565 -6.164 1.00 95.69 121 ILE A N 1
ATOM 987 C CA . ILE A 1 121 ? 0.585 -6.038 -4.840 1.00 95.69 121 ILE A CA 1
ATOM 988 C C . ILE A 1 121 ? -0.875 -5.674 -4.578 1.00 95.69 121 ILE A C 1
ATOM 990 O O . ILE A 1 121 ? -1.653 -6.536 -4.176 1.00 95.69 121 ILE A O 1
ATOM 994 N N . SER A 1 122 ? -1.285 -4.439 -4.890 1.00 93.38 122 SER A N 1
ATOM 995 C CA . SER A 1 122 ? -2.679 -4.023 -4.706 1.00 93.38 122 SER A CA 1
ATOM 996 C C . SER A 1 122 ? -3.681 -4.905 -5.468 1.00 93.38 122 SER A C 1
ATOM 998 O O . SER A 1 122 ? -4.793 -5.100 -4.993 1.00 93.38 122 SER A O 1
ATOM 1000 N N . LEU A 1 123 ? -3.289 -5.474 -6.616 1.00 93.62 123 LEU A N 1
ATOM 1001 C CA . LEU A 1 123 ? -4.129 -6.386 -7.401 1.00 93.62 123 LEU A CA 1
ATOM 1002 C C . LEU A 1 123 ? -4.139 -7.818 -6.840 1.00 93.62 123 LEU A C 1
ATOM 1004 O O . LEU A 1 123 ? -5.140 -8.520 -6.976 1.00 93.62 123 LEU A O 1
ATOM 1008 N N . LEU A 1 124 ? -3.045 -8.265 -6.220 1.00 93.25 124 LEU A N 1
ATOM 1009 C CA . LEU A 1 124 ? -2.967 -9.585 -5.580 1.00 93.25 124 LEU A CA 1
ATOM 1010 C C . LEU A 1 124 ? -3.766 -9.648 -4.268 1.00 93.25 124 LEU A C 1
ATOM 1012 O O . LEU A 1 124 ? -4.136 -10.732 -3.820 1.00 93.25 124 LEU A O 1
ATOM 1016 N N . GLU A 1 125 ? -4.030 -8.499 -3.652 1.00 90.50 125 GLU A N 1
ATOM 1017 C CA . GLU A 1 125 ? -4.789 -8.377 -2.411 1.00 90.50 125 GLU A CA 1
ATOM 1018 C C . GLU A 1 125 ? -6.307 -8.354 -2.621 1.00 90.50 125 GLU A C 1
ATOM 1020 O O . GLU A 1 125 ? -6.818 -7.922 -3.654 1.00 90.50 125 GLU A O 1
ATOM 1025 N N . ASN A 1 126 ? -7.060 -8.735 -1.579 1.00 84.56 126 ASN A N 1
ATOM 1026 C CA . ASN A 1 126 ? -8.517 -8.835 -1.669 1.00 84.56 126 ASN A CA 1
ATOM 1027 C C . ASN A 1 126 ? -9.167 -7.462 -1.519 1.00 84.56 126 ASN A C 1
ATOM 1029 O O . ASN A 1 126 ? -9.700 -7.114 -0.460 1.00 84.56 126 ASN A O 1
ATOM 1033 N N . ARG A 1 127 ? -9.110 -6.663 -2.581 1.00 77.81 127 ARG A N 1
ATOM 1034 C CA . ARG A 1 127 ? -9.673 -5.316 -2.614 1.00 77.81 127 ARG A CA 1
ATOM 1035 C C . ARG A 1 127 ? -10.941 -5.328 -3.458 1.00 77.81 127 ARG A C 1
ATOM 1037 O O . ARG A 1 127 ? -10.895 -5.372 -4.685 1.00 77.81 127 ARG A O 1
ATOM 1044 N N . ALA A 1 128 ? -12.099 -5.283 -2.794 1.00 72.19 128 ALA A N 1
ATOM 1045 C CA . ALA A 1 128 ? -13.410 -5.406 -3.444 1.00 72.19 128 ALA A CA 1
ATOM 1046 C C . ALA A 1 128 ? -13.615 -4.398 -4.591 1.00 72.19 128 ALA A C 1
ATOM 1048 O O . ALA A 1 128 ? -14.131 -4.759 -5.645 1.00 72.19 128 ALA A O 1
ATOM 1049 N N . TYR A 1 129 ? -13.142 -3.157 -4.429 1.00 70.19 129 TYR A N 1
ATOM 1050 C CA . TYR A 1 129 ? -13.246 -2.111 -5.454 1.00 70.19 129 TYR A CA 1
ATOM 1051 C C . TYR A 1 129 ? -12.343 -2.343 -6.683 1.00 70.19 129 TYR A C 1
ATOM 1053 O O . TYR A 1 129 ? -12.506 -1.656 -7.688 1.00 70.19 129 TYR A O 1
ATOM 1061 N N . GLN A 1 130 ? -11.404 -3.294 -6.620 1.00 72.25 130 GLN A N 1
ATOM 1062 C CA . GLN A 1 130 ? -10.552 -3.706 -7.742 1.00 72.25 130 GLN A CA 1
ATOM 1063 C C . GLN A 1 130 ? -10.996 -5.041 -8.354 1.00 72.25 130 GLN A C 1
ATOM 1065 O O . GLN A 1 130 ? -10.373 -5.481 -9.308 1.00 72.25 130 GLN A O 1
ATOM 1070 N N . GLY A 1 131 ? -12.069 -5.672 -7.856 1.00 73.56 131 GLY A N 1
ATOM 1071 C CA . GLY A 1 131 ? -12.525 -6.990 -8.319 1.00 73.56 131 GLY A CA 1
ATOM 1072 C C . GLY A 1 131 ? -12.090 -8.167 -7.436 1.00 73.56 131 GLY A C 1
ATOM 1073 O O . GLY A 1 131 ? -12.368 -9.311 -7.786 1.00 73.56 131 GLY A O 1
ATOM 1074 N N . GLY A 1 132 ? -11.472 -7.904 -6.277 1.00 79.75 132 GLY A N 1
ATOM 1075 C CA . GLY A 1 132 ? -11.007 -8.929 -5.336 1.00 79.75 132 GLY A CA 1
ATOM 1076 C C . GLY A 1 132 ? -9.568 -9.385 -5.600 1.00 79.75 132 GLY A C 1
ATOM 1077 O O . GLY A 1 132 ? -8.763 -8.617 -6.118 1.00 79.75 132 GLY A O 1
ATOM 1078 N N . ASN A 1 133 ? -9.251 -10.627 -5.218 1.00 86.00 133 ASN A N 1
ATOM 1079 C CA . ASN A 1 133 ? -7.932 -11.237 -5.430 1.00 86.00 133 ASN A CA 1
ATOM 1080 C C . ASN A 1 133 ? -7.718 -11.608 -6.902 1.00 86.00 133 ASN A C 1
ATOM 1082 O O . ASN A 1 133 ? -8.511 -12.372 -7.457 1.00 86.00 133 ASN A O 1
ATOM 1086 N N . HIS A 1 134 ? -6.608 -11.166 -7.488 1.00 92.62 134 HIS A N 1
ATOM 1087 C CA . HIS A 1 134 ? -6.197 -11.572 -8.832 1.00 92.62 134 HIS A CA 1
ATOM 1088 C C . HIS A 1 134 ? -5.104 -12.646 -8.778 1.00 92.62 134 HIS A C 1
ATOM 1090 O O . HIS A 1 134 ? -4.192 -12.586 -7.954 1.00 92.62 134 HIS A O 1
ATOM 1096 N N . SER A 1 135 ? -5.147 -13.608 -9.701 1.00 94.25 135 SER A N 1
ATOM 1097 C CA . SER A 1 135 ? -3.975 -14.414 -10.049 1.00 94.25 135 SER A CA 1
ATOM 1098 C C . SER A 1 135 ? -2.967 -13.562 -10.820 1.00 94.25 135 SER A C 1
ATOM 1100 O O . SER A 1 135 ? -3.317 -12.536 -11.406 1.00 94.25 135 SER A O 1
ATOM 1102 N N . TYR A 1 136 ? -1.714 -14.006 -10.910 1.00 95.06 136 TYR A N 1
ATOM 1103 C CA . TYR A 1 136 ? -0.728 -13.286 -11.712 1.00 95.06 136 TYR A CA 1
ATOM 1104 C C . TYR A 1 136 ? -1.114 -13.173 -13.198 1.00 95.06 136 TYR A C 1
ATOM 1106 O O . TYR A 1 136 ? -0.740 -12.205 -13.849 1.00 95.06 136 TYR A O 1
ATOM 1114 N N . GLU A 1 137 ? -1.823 -14.148 -13.766 1.00 95.19 137 GLU A N 1
ATOM 1115 C CA . GLU A 1 137 ? -2.340 -14.088 -15.142 1.00 95.19 137 GLU A CA 1
ATOM 1116 C C . GLU A 1 137 ? -3.381 -12.977 -15.283 1.00 95.19 137 GLU A C 1
ATOM 1118 O O . GLU A 1 137 ? -3.355 -12.221 -16.254 1.00 95.19 137 GLU A O 1
ATOM 1123 N N . GLN A 1 138 ? -4.265 -12.838 -14.293 1.00 95.31 138 GLN A N 1
ATOM 1124 C CA . GLN A 1 138 ? -5.240 -11.753 -14.259 1.00 95.31 138 GLN A CA 1
ATOM 1125 C C . GLN A 1 138 ? -4.552 -10.393 -14.070 1.00 95.31 138 GLN A C 1
ATOM 1127 O O . GLN A 1 138 ? -4.930 -9.430 -14.733 1.00 95.31 138 GLN A O 1
ATOM 1132 N N . VAL A 1 139 ? -3.492 -10.319 -13.254 1.00 95.25 139 VAL A N 1
ATOM 1133 C CA . VAL A 1 139 ? -2.648 -9.116 -13.154 1.00 95.25 139 VAL A CA 1
ATOM 1134 C C . VAL A 1 139 ? -2.054 -8.766 -14.518 1.00 95.25 139 VAL A C 1
ATOM 1136 O O . VAL A 1 139 ? -2.171 -7.623 -14.947 1.00 95.25 139 VAL A O 1
ATOM 1139 N N . LEU A 1 140 ? -1.478 -9.729 -15.248 1.00 96.00 140 LEU A N 1
ATOM 1140 C CA . LEU A 1 140 ? -0.922 -9.481 -16.585 1.00 96.00 140 LEU A CA 1
ATOM 1141 C C . LEU A 1 140 ? -1.976 -8.969 -17.578 1.00 96.00 140 LEU A C 1
ATOM 1143 O O . LEU A 1 140 ? -1.657 -8.089 -18.374 1.00 96.00 140 LEU A O 1
ATOM 1147 N N . ALA A 1 141 ? -3.221 -9.441 -17.495 1.00 95.19 141 ALA A N 1
ATOM 1148 C CA . ALA A 1 141 ? -4.317 -8.902 -18.301 1.00 95.19 141 ALA A CA 1
ATOM 1149 C C . ALA A 1 141 ? -4.639 -7.433 -17.948 1.00 95.19 141 ALA A C 1
ATOM 1151 O O . ALA A 1 141 ? -4.887 -6.625 -18.840 1.00 95.19 141 ALA A O 1
ATOM 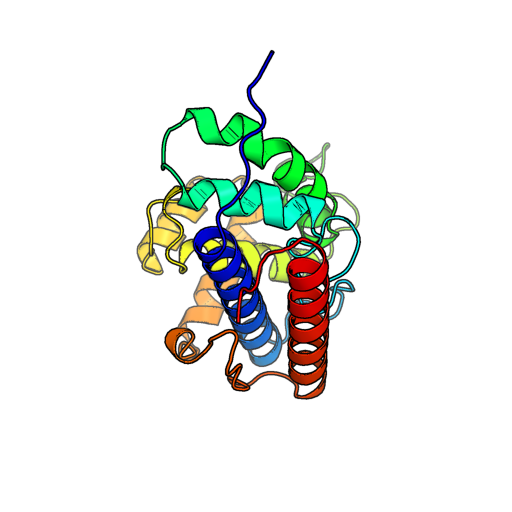1152 N N . VAL A 1 142 ? -4.576 -7.053 -16.665 1.00 93.81 142 VAL A N 1
ATOM 1153 C CA . VAL A 1 142 ? -4.727 -5.650 -16.221 1.00 93.81 142 VAL A CA 1
ATOM 1154 C C . VAL A 1 142 ? -3.547 -4.781 -16.677 1.00 93.81 142 VAL A C 1
ATOM 1156 O O . VAL A 1 142 ? -3.716 -3.596 -16.979 1.00 93.81 142 VAL A O 1
ATOM 1159 N N . VAL A 1 143 ? -2.337 -5.342 -16.764 1.00 94.88 143 VAL A N 1
ATOM 1160 C CA . VAL A 1 143 ? -1.170 -4.618 -17.291 1.00 94.88 143 VAL A CA 1
ATOM 1161 C C . VAL A 1 143 ? -1.408 -4.167 -18.733 1.00 94.88 143 VAL A C 1
ATOM 1163 O O . VAL A 1 143 ? -1.055 -3.041 -19.077 1.00 94.88 143 VAL A O 1
ATOM 1166 N N . ASP A 1 144 ? -2.066 -4.983 -19.555 1.00 94.19 144 ASP A N 1
ATOM 1167 C CA . ASP A 1 144 ? -2.330 -4.665 -20.965 1.00 94.19 144 ASP A CA 1
ATOM 1168 C C . ASP A 1 144 ? -3.238 -3.437 -21.139 1.00 94.19 144 ASP A C 1
ATOM 1170 O O . ASP A 1 144 ? -3.149 -2.734 -22.147 1.00 94.19 144 ASP A O 1
ATOM 1174 N N . THR A 1 145 ? -4.073 -3.133 -20.140 1.00 93.56 145 THR A N 1
ATOM 1175 C CA . THR A 1 145 ? -4.981 -1.978 -20.153 1.00 93.56 145 THR A CA 1
ATOM 1176 C C . THR A 1 145 ? -4.378 -0.720 -19.522 1.00 93.56 145 THR A C 1
ATOM 1178 O O . THR A 1 145 ? -5.006 0.339 -19.543 1.00 93.56 145 THR A O 1
ATOM 1181 N N . ASN A 1 146 ? -3.181 -0.805 -18.931 1.00 93.69 146 ASN A N 1
ATOM 1182 C CA . ASN A 1 146 ? -2.513 0.340 -18.309 1.00 93.69 146 ASN A CA 1
ATOM 1183 C C . ASN A 1 146 ? -1.827 1.251 -19.347 1.00 93.69 146 ASN A C 1
ATOM 1185 O O . ASN A 1 146 ? -1.482 0.800 -20.440 1.00 93.69 146 ASN A O 1
ATOM 1189 N N . PRO A 1 147 ? -1.562 2.530 -19.014 1.00 94.25 147 PRO A N 1
ATOM 1190 C CA . PRO A 1 147 ? -0.744 3.414 -19.843 1.00 94.25 147 PRO A CA 1
ATOM 1191 C C . PRO A 1 147 ? 0.609 2.796 -20.226 1.00 94.25 147 PRO A C 1
ATOM 1193 O O . PRO A 1 147 ? 1.275 2.178 -19.395 1.00 94.25 147 PRO A O 1
ATOM 1196 N N . ALA A 1 148 ? 1.043 3.012 -21.472 1.00 91.88 148 ALA A N 1
ATOM 1197 C CA . ALA A 1 148 ? 2.236 2.381 -22.046 1.00 91.88 148 ALA A CA 1
ATOM 1198 C C . ALA A 1 148 ? 3.511 2.557 -21.197 1.00 91.88 148 ALA A C 1
ATOM 1200 O O . ALA A 1 148 ? 4.311 1.629 -21.099 1.00 91.88 148 ALA A O 1
ATOM 1201 N N . HIS A 1 149 ? 3.682 3.709 -20.536 1.00 93.12 149 HIS A N 1
ATOM 1202 C CA . HIS A 1 149 ? 4.856 3.988 -19.699 1.00 93.12 149 HIS A CA 1
ATOM 1203 C C . HIS A 1 149 ? 4.942 3.129 -18.431 1.00 93.12 149 HIS A C 1
ATOM 1205 O O . HIS A 1 149 ? 6.017 3.038 -17.844 1.00 93.12 149 HIS A O 1
ATOM 1211 N N . LYS A 1 150 ? 3.836 2.497 -18.016 1.00 95.56 150 LYS A N 1
ATOM 1212 C CA . LYS A 1 150 ? 3.753 1.606 -16.847 1.00 95.56 150 LYS A CA 1
ATOM 1213 C C . LYS A 1 150 ? 3.929 0.136 -17.211 1.00 95.56 150 LYS A C 1
ATOM 1215 O O . LYS A 1 150 ? 4.466 -0.628 -16.413 1.00 95.56 150 LYS A O 1
ATOM 1220 N N . GLN A 1 151 ? 3.493 -0.262 -18.409 1.00 95.75 151 GLN A N 1
ATOM 1221 C CA . GLN A 1 151 ? 3.335 -1.675 -18.771 1.00 95.75 151 GLN A CA 1
ATOM 1222 C C . GLN A 1 151 ? 4.629 -2.480 -18.623 1.00 95.75 151 GLN A C 1
ATOM 1224 O O . GLN A 1 151 ? 4.625 -3.544 -18.008 1.00 95.75 151 GLN A O 1
ATOM 1229 N N . HIS A 1 152 ? 5.743 -1.963 -19.154 1.00 95.56 152 HIS A N 1
ATOM 1230 C CA . HIS A 1 152 ? 7.044 -2.634 -19.074 1.00 95.56 152 HIS A CA 1
ATOM 1231 C C . HIS A 1 152 ? 7.448 -2.933 -17.621 1.00 95.56 152 HIS A C 1
ATOM 1233 O O . HIS A 1 152 ? 7.823 -4.062 -17.305 1.00 95.56 152 HIS A O 1
ATOM 1239 N N . TRP A 1 153 ? 7.304 -1.944 -16.736 1.00 96.69 153 TRP A N 1
ATOM 1240 C CA . TRP A 1 153 ? 7.649 -2.066 -15.322 1.00 96.69 153 TRP A CA 1
ATOM 1241 C C . TRP A 1 153 ? 6.753 -3.070 -14.606 1.00 96.69 153 TRP A C 1
ATOM 1243 O O . TRP A 1 153 ? 7.267 -3.962 -13.938 1.00 96.69 153 TRP A O 1
ATOM 1253 N N . MET A 1 154 ? 5.432 -3.000 -14.807 1.00 97.75 154 MET A N 1
ATOM 1254 C CA . MET A 1 154 ? 4.515 -3.957 -14.179 1.00 97.75 154 MET A CA 1
ATOM 1255 C C . MET A 1 154 ? 4.819 -5.396 -14.600 1.00 97.75 154 MET A C 1
ATOM 1257 O O . MET A 1 154 ? 4.843 -6.271 -13.739 1.00 97.75 154 MET A O 1
ATOM 1261 N N . ARG A 1 155 ? 5.103 -5.653 -15.889 1.00 97.94 155 ARG A N 1
ATOM 1262 C CA . ARG A 1 155 ? 5.460 -7.004 -16.362 1.00 97.94 155 ARG A CA 1
ATOM 1263 C C . ARG A 1 155 ? 6.750 -7.516 -15.741 1.00 97.94 155 ARG A C 1
ATOM 1265 O O . ARG A 1 155 ? 6.793 -8.672 -15.331 1.00 97.94 155 ARG A O 1
ATOM 1272 N N . ARG A 1 156 ? 7.783 -6.669 -15.685 1.00 97.38 156 ARG A N 1
ATOM 1273 C CA . ARG A 1 156 ? 9.058 -7.021 -15.053 1.00 97.38 156 ARG A CA 1
ATOM 1274 C C . ARG A 1 156 ? 8.840 -7.406 -13.596 1.00 97.38 156 ARG A C 1
ATOM 1276 O O . ARG A 1 156 ? 9.222 -8.497 -13.200 1.00 97.38 156 ARG A O 1
ATOM 1283 N N . VAL A 1 157 ? 8.139 -6.564 -12.840 1.00 97.75 157 VAL A N 1
ATOM 1284 C CA . VAL A 1 157 ? 7.871 -6.831 -11.426 1.00 97.75 157 VAL A CA 1
ATOM 1285 C C . VAL A 1 157 ? 7.017 -8.090 -11.235 1.00 97.75 157 VAL A C 1
ATOM 1287 O O . VAL A 1 157 ? 7.333 -8.889 -10.365 1.00 97.75 157 VAL A O 1
ATOM 1290 N N . VAL A 1 158 ? 5.998 -8.347 -12.068 1.00 97.44 158 VAL A N 1
ATOM 1291 C CA . VAL A 1 158 ? 5.248 -9.621 -12.014 1.00 97.44 158 VAL A CA 1
ATOM 1292 C C . VAL A 1 158 ? 6.166 -10.823 -12.244 1.00 97.44 158 VAL A C 1
ATOM 1294 O O . VAL A 1 158 ? 6.052 -11.819 -11.532 1.00 97.44 158 VAL A O 1
ATOM 1297 N N . SER A 1 159 ? 7.059 -10.752 -13.236 1.00 97.50 159 SER A N 1
ATOM 1298 C CA . SER A 1 159 ? 8.022 -11.823 -13.517 1.00 97.50 159 SER A CA 1
ATOM 1299 C C . SER A 1 159 ? 8.920 -12.096 -12.310 1.00 97.50 159 SER A C 1
ATOM 1301 O O . SER A 1 159 ? 9.111 -13.252 -11.939 1.00 97.50 159 SER A O 1
ATOM 1303 N N . ASP A 1 160 ? 9.413 -11.037 -11.674 1.00 97.69 160 ASP A N 1
ATOM 1304 C CA . ASP A 1 160 ? 10.335 -11.128 -10.546 1.00 97.69 160 ASP A CA 1
ATOM 1305 C C . ASP A 1 160 ? 9.615 -11.583 -9.257 1.00 97.69 160 ASP A C 1
ATOM 1307 O O . ASP A 1 160 ? 10.133 -12.409 -8.511 1.00 97.69 160 ASP A O 1
ATOM 1311 N N . MET A 1 161 ? 8.370 -11.158 -9.016 1.00 97.50 161 MET A N 1
ATOM 1312 C CA . MET A 1 161 ? 7.566 -11.630 -7.875 1.00 97.50 161 MET A CA 1
ATOM 1313 C C . MET A 1 161 ? 7.200 -13.118 -7.979 1.00 97.50 161 MET A C 1
ATOM 1315 O O . MET A 1 161 ? 7.104 -13.802 -6.961 1.00 97.50 161 MET A O 1
ATOM 1319 N N . ARG A 1 162 ? 6.992 -13.639 -9.198 1.00 96.38 162 ARG A N 1
ATOM 1320 C CA . ARG A 1 162 ? 6.586 -15.038 -9.441 1.00 96.38 162 ARG A CA 1
ATOM 1321 C C . ARG A 1 162 ? 7.624 -16.071 -9.013 1.00 96.38 162 ARG A C 1
ATOM 1323 O O . ARG A 1 162 ? 7.255 -17.224 -8.807 1.00 96.38 162 ARG A O 1
ATOM 1330 N N . VAL A 1 163 ? 8.898 -15.692 -8.928 1.00 96.62 163 VAL A N 1
ATOM 1331 C CA . VAL A 1 163 ? 9.975 -16.617 -8.539 1.00 96.62 163 VAL A CA 1
ATOM 1332 C C . VAL A 1 163 ? 10.191 -16.684 -7.026 1.00 96.62 163 VAL A C 1
ATOM 1334 O O . VAL A 1 163 ? 10.980 -17.505 -6.565 1.00 96.62 163 VAL A O 1
ATOM 1337 N N . LEU A 1 164 ? 9.490 -15.849 -6.254 1.00 96.06 164 LEU A N 1
ATOM 1338 C CA . LEU A 1 164 ? 9.546 -15.828 -4.796 1.00 96.06 164 LEU A CA 1
ATOM 1339 C C . LEU A 1 164 ? 8.312 -16.499 -4.179 1.00 96.06 164 LEU A C 1
ATOM 1341 O O . LEU A 1 164 ? 7.212 -16.486 -4.739 1.00 96.06 164 LEU A O 1
ATOM 1345 N N . GLU A 1 165 ? 8.493 -17.063 -2.986 1.00 94.62 165 GLU A N 1
ATOM 1346 C CA . GLU A 1 165 ? 7.384 -17.574 -2.181 1.00 94.62 165 GLU A CA 1
ATOM 1347 C C . GLU A 1 165 ? 6.484 -16.416 -1.714 1.00 94.62 165 GLU A C 1
ATOM 1349 O O . GLU A 1 165 ? 6.959 -15.324 -1.408 1.00 94.62 165 GLU A O 1
ATOM 1354 N N . GLN A 1 166 ? 5.166 -16.631 -1.668 1.00 93.69 166 GLN A N 1
ATOM 1355 C CA . GLN A 1 166 ? 4.257 -15.625 -1.114 1.00 93.69 166 GLN A CA 1
ATOM 1356 C C . GLN A 1 166 ? 4.324 -15.633 0.419 1.00 93.69 166 GLN A C 1
ATOM 1358 O O . GLN A 1 166 ? 4.208 -16.704 1.021 1.00 93.69 166 GLN A O 1
ATOM 1363 N N . PRO A 1 167 ? 4.440 -14.467 1.078 1.00 94.94 167 PRO A N 1
ATOM 1364 C CA . PRO A 1 167 ? 4.405 -14.414 2.530 1.00 94.94 167 PRO A CA 1
ATOM 1365 C C . PRO A 1 167 ? 2.994 -14.698 3.068 1.00 94.94 167 PRO A C 1
ATOM 1367 O O . PRO A 1 167 ? 1.9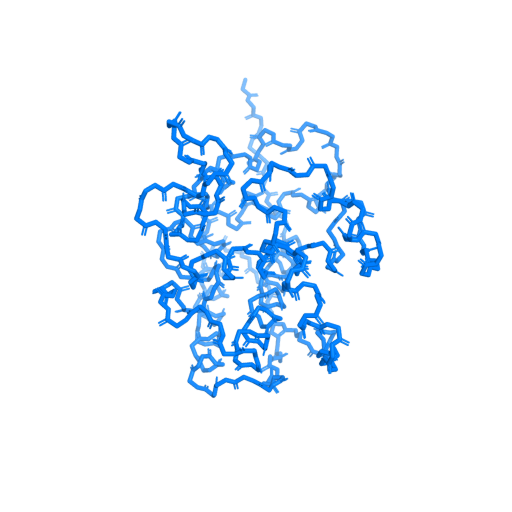85 -14.391 2.433 1.00 94.94 167 PRO A O 1
ATOM 1370 N N . ARG A 1 168 ? 2.920 -15.234 4.291 1.00 93.31 168 ARG A N 1
ATOM 1371 C CA . ARG A 1 168 ? 1.661 -15.528 4.999 1.00 93.31 168 ARG A CA 1
ATOM 1372 C C . ARG A 1 168 ? 1.057 -14.270 5.630 1.00 93.31 168 ARG A C 1
ATOM 1374 O O . ARG A 1 168 ? 1.202 -14.032 6.831 1.00 93.31 168 ARG A O 1
ATOM 1381 N N . LEU A 1 169 ? 0.408 -13.435 4.822 1.00 94.81 169 LEU A N 1
ATOM 1382 C CA . LEU A 1 169 ? -0.183 -12.159 5.261 1.00 94.81 169 LEU A CA 1
ATOM 1383 C C . LEU A 1 169 ? -1.347 -12.331 6.249 1.00 94.81 169 LEU A C 1
ATOM 1385 O O . LEU A 1 169 ? -1.633 -11.439 7.050 1.00 94.81 169 LEU A O 1
ATOM 1389 N N . GLU A 1 170 ? -2.024 -13.475 6.220 1.00 94.38 170 GLU A N 1
ATOM 1390 C CA . GLU A 1 170 ? -3.126 -13.818 7.116 1.00 94.38 170 GLU A CA 1
ATOM 1391 C C . GLU A 1 170 ? -2.697 -13.915 8.586 1.00 94.38 170 GLU A C 1
ATOM 1393 O O . GLU A 1 170 ? -3.519 -13.680 9.471 1.00 94.38 170 GLU A O 1
ATOM 1398 N N . ALA A 1 171 ? -1.412 -14.185 8.845 1.00 95.31 171 ALA A N 1
ATOM 1399 C CA . ALA A 1 171 ? -0.845 -14.216 10.192 1.00 95.31 171 ALA A CA 1
ATOM 1400 C C . ALA A 1 171 ? -0.710 -12.818 10.823 1.00 95.31 171 ALA A C 1
ATOM 1402 O O . ALA A 1 171 ? -0.508 -12.708 12.030 1.00 95.31 171 ALA A O 1
ATOM 1403 N N . ILE A 1 172 ? -0.814 -11.754 10.020 1.00 97.44 172 ILE A N 1
ATOM 1404 C CA . ILE A 1 172 ? -0.722 -10.371 10.483 1.00 97.44 172 ILE A CA 1
ATOM 1405 C C . ILE A 1 172 ? -2.085 -9.925 11.019 1.00 97.44 172 ILE A C 1
ATOM 1407 O O . ILE A 1 172 ? -3.077 -9.872 10.279 1.00 97.44 172 ILE A O 1
ATOM 1411 N N . THR A 1 173 ? -2.107 -9.549 12.296 1.00 97.25 173 THR A N 1
ATOM 1412 C CA . THR A 1 173 ? -3.216 -8.867 12.975 1.00 97.25 173 THR A CA 1
ATOM 1413 C C . THR A 1 173 ? -2.699 -7.628 13.712 1.00 97.25 173 THR A C 1
ATOM 1415 O O . THR A 1 173 ? -1.493 -7.414 13.817 1.00 97.25 173 THR A O 1
ATOM 1418 N N . LEU A 1 174 ? -3.591 -6.781 14.236 1.00 96.56 174 LEU A N 1
ATOM 1419 C CA . LEU A 1 174 ? -3.159 -5.608 15.013 1.00 96.56 174 LEU A CA 1
ATOM 1420 C C . LEU A 1 174 ? -2.567 -5.988 16.378 1.00 96.56 174 LEU A C 1
ATOM 1422 O O . LEU A 1 174 ? -1.738 -5.260 16.918 1.00 96.56 174 LEU A O 1
ATOM 1426 N N . GLU A 1 175 ? -2.983 -7.126 16.927 1.00 96.25 175 GLU A N 1
ATOM 1427 C CA . GLU A 1 175 ? -2.467 -7.704 18.167 1.00 96.25 175 GLU A CA 1
ATOM 1428 C C . GLU A 1 175 ? -1.094 -8.360 17.961 1.00 96.25 175 GLU A C 1
ATOM 1430 O O . GLU A 1 175 ? -0.273 -8.387 18.881 1.00 96.25 175 GLU A O 1
ATOM 1435 N N . HIS A 1 176 ? -0.838 -8.886 16.759 1.00 96.81 176 HIS A N 1
ATOM 1436 C CA . HIS A 1 176 ? 0.396 -9.581 16.425 1.00 96.81 176 HIS A CA 1
ATOM 1437 C C . HIS A 1 176 ? 0.809 -9.344 14.967 1.00 96.81 176 HIS A C 1
ATOM 1439 O O . HIS A 1 176 ? 0.199 -9.859 14.033 1.00 96.81 176 HIS A O 1
ATOM 1445 N N . ILE A 1 177 ? 1.896 -8.593 14.782 1.00 97.81 177 ILE A N 1
ATOM 1446 C CA . ILE A 1 177 ? 2.503 -8.320 13.475 1.00 97.81 177 ILE A CA 1
ATOM 1447 C C . ILE A 1 177 ? 3.826 -9.097 13.419 1.00 97.81 177 ILE A C 1
ATOM 1449 O O . ILE A 1 177 ? 4.834 -8.585 13.916 1.00 97.81 177 ILE A O 1
ATOM 1453 N N . PRO A 1 178 ? 3.864 -10.336 12.894 1.00 97.75 178 PRO A N 1
ATOM 1454 C CA . PRO A 1 178 ? 5.117 -11.070 12.733 1.00 97.75 178 PRO A CA 1
ATOM 1455 C C . PRO A 1 178 ? 6.006 -10.404 11.672 1.00 97.75 178 PRO A C 1
ATOM 1457 O O . PRO A 1 178 ? 5.504 -9.779 10.739 1.00 97.75 178 PRO A O 1
ATOM 1460 N N . ASN A 1 179 ? 7.328 -10.552 11.792 1.00 97.38 179 ASN A N 1
ATOM 1461 C CA . ASN A 1 179 ? 8.219 -10.234 10.677 1.00 97.38 179 ASN A CA 1
ATOM 1462 C C . ASN A 1 179 ? 8.145 -11.388 9.668 1.00 97.38 179 ASN A C 1
ATOM 1464 O O . ASN A 1 179 ? 8.410 -12.536 10.024 1.00 97.38 179 ASN A O 1
ATOM 1468 N N . ILE A 1 180 ? 7.770 -11.078 8.429 1.00 97.19 180 ILE A N 1
ATOM 1469 C CA . ILE A 1 180 ? 7.556 -12.055 7.352 1.00 97.19 180 ILE A CA 1
ATOM 1470 C C . ILE A 1 180 ? 8.754 -12.183 6.396 1.00 97.19 180 ILE A C 1
ATOM 1472 O O . ILE A 1 180 ? 8.611 -12.768 5.329 1.00 97.19 180 ILE A O 1
ATOM 1476 N N . GLY A 1 181 ? 9.928 -11.658 6.764 1.00 95.44 181 GLY A N 1
ATOM 1477 C CA . GLY A 1 181 ? 11.164 -11.804 5.985 1.00 95.44 181 GLY A CA 1
ATOM 1478 C C . GLY A 1 181 ? 11.641 -10.526 5.292 1.00 95.44 181 GLY A C 1
ATOM 1479 O O . GLY A 1 181 ? 12.150 -10.604 4.178 1.00 95.44 181 GLY A O 1
ATOM 1480 N N . PHE A 1 182 ? 11.467 -9.369 5.937 1.00 94.69 182 PH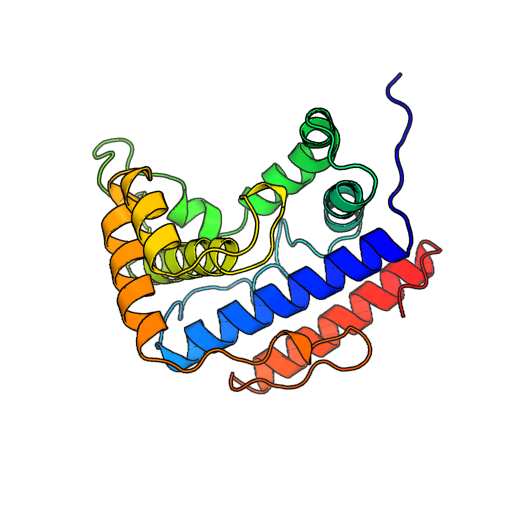E A N 1
ATOM 1481 C CA . PHE A 1 182 ? 12.082 -8.092 5.542 1.00 94.69 182 PHE A CA 1
ATOM 1482 C C . PHE A 1 182 ? 12.873 -7.486 6.714 1.00 94.69 182 PHE A C 1
ATOM 1484 O O . PHE A 1 182 ? 12.910 -8.053 7.814 1.00 94.69 182 PHE A O 1
ATOM 1491 N N . GLU A 1 183 ? 13.537 -6.349 6.498 1.00 94.50 183 GLU A N 1
ATOM 1492 C CA . GLU A 1 183 ? 14.469 -5.760 7.460 1.00 94.50 183 GLU A CA 1
ATOM 1493 C C . GLU A 1 183 ? 13.840 -5.563 8.856 1.00 94.50 183 GLU A C 1
ATOM 1495 O O . GLU A 1 183 ? 12.777 -4.944 8.988 1.00 94.50 183 GLU A O 1
ATOM 1500 N N . PRO A 1 184 ? 14.510 -6.017 9.937 1.00 96.25 184 PRO A N 1
ATOM 1501 C CA . PRO A 1 184 ? 14.004 -5.862 11.302 1.00 96.25 184 PRO A CA 1
ATOM 1502 C C . PRO A 1 184 ? 13.737 -4.411 11.717 1.00 96.25 184 PRO A C 1
ATOM 1504 O O . PRO A 1 184 ? 12.832 -4.151 12.508 1.00 96.25 184 PRO A O 1
ATOM 1507 N N . GLU A 1 185 ? 14.506 -3.458 11.187 1.00 95.25 185 GLU A N 1
ATOM 1508 C CA . GLU A 1 185 ? 14.314 -2.032 11.463 1.00 95.25 185 GLU A CA 1
ATOM 1509 C C . GLU A 1 185 ? 12.969 -1.529 10.923 1.00 95.25 185 GLU A C 1
ATOM 1511 O O . GLU A 1 185 ? 12.197 -0.910 11.657 1.00 95.25 185 GLU A O 1
ATOM 1516 N N . ILE A 1 186 ? 12.638 -1.877 9.676 1.00 94.62 186 ILE A N 1
ATOM 1517 C CA . ILE A 1 186 ? 11.351 -1.539 9.060 1.00 94.62 186 ILE A CA 1
ATOM 1518 C C . ILE A 1 186 ? 10.213 -2.164 9.869 1.00 94.62 186 ILE A C 1
ATOM 1520 O O . ILE A 1 186 ? 9.232 -1.491 10.187 1.00 94.62 186 ILE A O 1
ATOM 1524 N N . HIS A 1 187 ? 10.365 -3.426 10.276 1.00 97.19 187 HIS A N 1
ATOM 1525 C CA . HIS A 1 187 ? 9.375 -4.124 11.101 1.00 97.19 187 HIS A CA 1
ATOM 1526 C C . HIS A 1 187 ? 9.144 -3.426 12.449 1.00 97.19 187 HIS A C 1
ATOM 1528 O O . HIS A 1 187 ? 7.999 -3.210 12.856 1.00 97.19 187 HIS A O 1
ATOM 1534 N N . SER A 1 188 ? 10.218 -2.984 13.106 1.00 97.38 188 SER A N 1
ATOM 1535 C CA . SER A 1 188 ? 10.155 -2.204 14.346 1.00 97.38 188 SER A CA 1
ATOM 1536 C C . SER A 1 188 ? 9.427 -0.864 14.156 1.00 97.38 188 SER A C 1
ATOM 1538 O O . SER A 1 188 ? 8.566 -0.496 14.968 1.00 97.38 188 SER A O 1
ATOM 1540 N N . HIS A 1 189 ? 9.705 -0.154 13.057 1.00 96.69 189 HIS A N 1
ATOM 1541 C CA . HIS A 1 189 ? 9.010 1.087 12.708 1.00 96.69 189 HIS A CA 1
ATOM 1542 C C . HIS A 1 189 ? 7.518 0.856 12.436 1.00 96.69 189 HIS A C 1
ATOM 1544 O O . HIS A 1 189 ? 6.689 1.615 12.940 1.00 96.69 189 HIS A O 1
ATOM 1550 N N . MET A 1 190 ? 7.150 -0.223 11.736 1.00 97.31 190 MET A N 1
ATOM 1551 C CA . MET A 1 190 ? 5.746 -0.596 11.522 1.00 97.31 190 MET A CA 1
ATOM 1552 C C . MET A 1 190 ? 5.018 -0.847 12.845 1.00 97.31 190 MET A C 1
ATOM 1554 O O . MET A 1 190 ? 3.946 -0.285 13.069 1.00 97.31 190 MET A O 1
ATOM 1558 N N . ILE A 1 191 ? 5.606 -1.636 13.754 1.00 98.12 191 ILE A N 1
ATOM 1559 C CA . ILE A 1 191 ? 5.010 -1.912 15.072 1.00 98.12 191 ILE A CA 1
ATOM 1560 C C . ILE A 1 191 ? 4.818 -0.616 15.863 1.00 98.12 191 ILE A C 1
ATOM 1562 O O . ILE A 1 191 ? 3.767 -0.409 16.476 1.00 98.12 191 ILE A O 1
ATOM 1566 N N . THR A 1 192 ? 5.829 0.252 15.869 1.00 97.75 192 THR A N 1
ATOM 1567 C CA . THR A 1 192 ? 5.775 1.537 16.575 1.00 97.75 192 THR A CA 1
ATOM 1568 C C . THR A 1 192 ? 4.651 2.401 16.021 1.00 97.75 192 THR A C 1
ATOM 1570 O O . THR A 1 192 ? 3.788 2.844 16.782 1.00 97.75 192 THR A O 1
ATOM 1573 N N . ARG A 1 193 ? 4.584 2.538 14.694 1.00 97.62 193 ARG A N 1
ATOM 1574 C CA . ARG A 1 193 ? 3.555 3.334 14.033 1.00 97.62 193 ARG A CA 1
ATOM 1575 C C . ARG A 1 193 ? 2.149 2.793 14.289 1.00 97.62 193 ARG A C 1
ATOM 1577 O O . ARG A 1 193 ? 1.242 3.570 14.571 1.00 97.62 193 ARG A O 1
ATOM 1584 N N . VAL A 1 194 ? 1.952 1.473 14.279 1.00 98.06 194 VAL A N 1
ATOM 1585 C CA . VAL A 1 194 ? 0.649 0.868 14.611 1.00 98.06 194 VAL A CA 1
ATOM 1586 C C . VAL A 1 194 ? 0.240 1.174 16.052 1.00 98.06 194 VAL A C 1
ATOM 1588 O O . VAL A 1 194 ? -0.907 1.547 16.291 1.00 98.06 194 VAL A O 1
ATOM 1591 N N . LYS A 1 195 ? 1.165 1.091 17.017 1.00 97.94 195 LYS A N 1
ATOM 1592 C CA . LYS A 1 195 ? 0.876 1.441 18.420 1.00 97.94 195 LYS A CA 1
ATOM 1593 C C . LYS A 1 195 ? 0.459 2.904 18.578 1.00 97.94 195 LYS A C 1
ATOM 1595 O O . LYS A 1 195 ? -0.439 3.191 19.368 1.00 97.94 195 LYS A O 1
ATOM 1600 N N . GLU A 1 196 ? 1.095 3.819 17.851 1.00 97.81 196 GLU A N 1
ATOM 1601 C CA . GLU A 1 196 ? 0.716 5.237 17.840 1.00 97.81 196 GLU A CA 1
ATOM 1602 C C . GLU A 1 196 ? -0.698 5.437 17.296 1.00 97.81 196 GLU A C 1
ATOM 1604 O O . GLU A 1 196 ? -1.518 6.065 17.959 1.00 97.81 196 GLU A O 1
ATOM 1609 N N . VAL A 1 197 ? -1.000 4.839 16.141 1.00 97.56 197 VAL A N 1
ATOM 1610 C CA . VAL A 1 197 ? -2.312 4.927 15.480 1.00 97.56 197 VAL A CA 1
ATOM 1611 C C . VAL A 1 197 ? -3.420 4.373 16.376 1.00 97.56 197 VAL A C 1
ATOM 1613 O O . VAL A 1 197 ? -4.474 4.988 16.527 1.00 97.56 197 VAL A O 1
ATOM 1616 N N . VAL A 1 198 ? -3.177 3.241 17.041 1.00 97.69 198 VAL A N 1
ATOM 1617 C CA . VAL A 1 198 ? -4.135 2.655 17.991 1.00 97.69 198 VAL A CA 1
ATOM 1618 C C . VAL A 1 198 ? -4.421 3.616 19.146 1.00 97.69 198 VAL A C 1
ATOM 1620 O O . VAL A 1 198 ? -5.587 3.829 19.479 1.00 97.69 198 VAL A O 1
ATOM 1623 N N . ARG A 1 199 ? -3.388 4.229 19.740 1.00 97.81 199 ARG A N 1
ATOM 1624 C CA . ARG A 1 199 ? -3.559 5.212 20.826 1.00 97.81 199 ARG A CA 1
ATOM 1625 C C . ARG A 1 199 ? -4.294 6.462 20.352 1.00 97.81 199 ARG A C 1
ATOM 1627 O O . ARG A 1 199 ? -5.171 6.958 21.055 1.00 97.81 199 ARG A O 1
ATOM 1634 N N . GLU A 1 200 ? -3.953 6.959 19.166 1.00 97.44 200 GLU A N 1
ATOM 1635 C CA . GLU A 1 200 ? -4.619 8.103 18.544 1.00 97.44 200 GLU A CA 1
ATOM 1636 C C . GLU A 1 200 ? -6.119 7.830 18.385 1.00 97.44 200 GLU A C 1
ATOM 1638 O O . GLU A 1 200 ? -6.951 8.625 18.825 1.00 97.44 200 GLU A O 1
ATOM 1643 N N . PHE A 1 201 ? -6.481 6.668 17.838 1.00 97.38 201 PHE A N 1
ATOM 1644 C CA . PHE A 1 201 ? -7.877 6.310 17.586 1.00 97.38 201 PHE A CA 1
ATOM 1645 C C . PHE A 1 201 ? -8.638 6.046 18.889 1.00 97.38 201 PHE A C 1
ATOM 1647 O O . PHE A 1 201 ? -9.795 6.457 19.011 1.00 97.38 201 PHE A O 1
ATOM 1654 N N . GLN A 1 202 ? -7.986 5.470 19.903 1.00 96.69 202 GLN A N 1
ATOM 1655 C CA . GLN A 1 202 ? -8.543 5.362 21.255 1.00 96.69 202 GLN A CA 1
ATOM 1656 C C . GLN A 1 202 ? -8.871 6.742 21.839 1.00 96.69 202 GLN A C 1
ATOM 1658 O O . GLN A 1 202 ? -9.964 6.927 22.375 1.00 96.69 202 GLN A O 1
ATOM 1663 N N . GLY A 1 203 ? -7.989 7.732 21.663 1.00 96.94 203 GLY A N 1
ATOM 1664 C CA . GLY A 1 203 ? -8.243 9.126 22.047 1.00 96.94 203 GLY A CA 1
ATOM 1665 C C . GLY A 1 203 ? -9.422 9.774 21.308 1.00 96.94 203 GLY A C 1
ATOM 1666 O O . GLY A 1 203 ? -10.020 10.722 21.813 1.00 96.94 203 GLY A O 1
ATOM 1667 N N . LYS A 1 204 ? -9.804 9.242 20.139 1.00 96.38 204 LYS A N 1
ATOM 1668 C CA . LYS A 1 204 ? -11.008 9.625 19.377 1.00 96.38 204 LYS A CA 1
ATOM 1669 C C . LYS A 1 204 ? -12.252 8.793 19.732 1.00 96.38 204 LYS A C 1
ATOM 1671 O O . LYS A 1 204 ? -13.301 8.997 19.126 1.00 96.38 204 LYS A O 1
ATOM 1676 N N . GLY A 1 205 ? -12.153 7.867 20.691 1.00 96.44 205 GLY A N 1
ATOM 1677 C CA . GLY A 1 205 ? -13.248 6.991 21.124 1.00 96.44 205 GLY A CA 1
ATOM 1678 C C . GLY A 1 205 ? -13.350 5.652 20.380 1.00 96.44 205 GLY A C 1
ATOM 1679 O O . GLY A 1 205 ? -14.354 4.958 20.529 1.00 96.44 205 GLY A O 1
ATOM 1680 N N . TYR A 1 206 ? -12.335 5.261 19.602 1.00 96.38 206 TYR A N 1
ATOM 1681 C CA . TYR A 1 206 ? -12.314 4.016 18.823 1.00 96.38 206 TYR A CA 1
ATOM 1682 C C . TYR A 1 206 ? -11.289 3.021 19.379 1.00 96.38 206 TYR A C 1
ATOM 1684 O O . TYR A 1 206 ? -10.090 3.123 19.133 1.00 96.38 206 TYR A O 1
ATOM 1692 N N . GLN A 1 207 ? -11.761 2.010 20.107 1.00 95.94 207 GLN A N 1
ATOM 1693 C CA . GLN A 1 207 ? -10.916 0.928 20.625 1.00 95.94 207 GLN A CA 1
ATOM 1694 C C . GLN A 1 207 ? -10.725 -0.166 19.567 1.00 95.94 207 GLN A C 1
ATOM 1696 O O . GLN A 1 207 ? -11.503 -1.109 19.540 1.00 95.94 207 GLN A O 1
ATOM 1701 N N . ILE A 1 208 ? -9.750 -0.049 18.664 1.00 95.00 208 ILE A N 1
ATOM 1702 C CA . ILE A 1 208 ? -9.570 -1.002 17.540 1.00 95.00 208 ILE A CA 1
ATOM 1703 C C . ILE A 1 208 ? -8.737 -2.255 17.875 1.00 95.00 208 ILE A C 1
ATOM 1705 O O . ILE A 1 208 ? -8.699 -3.191 17.074 1.00 95.00 208 ILE A O 1
ATOM 1709 N N . ILE A 1 209 ? -8.123 -2.278 19.059 1.00 92.25 209 ILE A N 1
ATOM 1710 C CA . ILE A 1 209 ? -7.527 -3.448 19.719 1.00 92.25 209 ILE A CA 1
ATOM 1711 C C . ILE A 1 209 ? -8.256 -3.631 21.046 1.00 92.25 209 ILE A C 1
ATOM 1713 O O . ILE A 1 209 ? -8.495 -2.590 21.706 1.00 92.25 209 ILE A O 1
#

Secondary structure (DSSP, 8-state):
--------HHHHHHHHHHHHHHHHHHHHHHHHHT--TT--SSSTTTSSTT-TTSHHHHHHHGGGGT---GGGHHHHHHHHHHHTTSHHHHHHHPBPSS-TTSBPTT--HHHHHHHHHHHHHHHHS-BGGGTBPPPHHHHHHHHHTS-HHHHHHHHHHHHHHTTSPPP-GGG--SS-----SS-HHHHHHHHHHHHHHHHHHHHTT----

Solvent-accessible surface area (backbone atoms only — not comparable to full-atom values): 11668 Å² total; per-residue (Å²): 132,85,78,90,82,75,48,50,48,65,25,40,35,52,44,54,40,51,49,52,40,49,30,51,54,48,42,29,49,32,58,76,68,73,44,31,92,74,71,81,40,73,46,55,60,62,35,65,70,40,22,54,58,42,70,77,24,29,47,28,55,11,41,62,69,76,57,86,53,82,73,50,52,74,63,26,43,66,37,52,59,40,33,48,66,26,68,50,45,54,38,48,72,36,48,18,90,92,44,65,63,34,54,22,86,88,52,47,73,43,42,39,46,37,29,24,43,53,55,52,50,56,41,52,35,79,36,71,96,76,75,25,61,40,54,74,70,55,47,55,57,54,39,74,75,45,62,65,41,48,31,66,42,36,51,51,43,52,60,60,53,68,79,49,83,82,69,76,55,85,68,48,43,90,92,43,71,71,82,78,69,45,62,67,66,55,48,52,50,45,54,52,52,50,55,50,44,50,53,54,36,38,75,72,74,32,70,61,117